Protein AF-A0A1Y1UWL6-F1 (afdb_monomer_lite)

Sequence (267 aa):
MEKEKMKKMKTIEDEEDNEKDKEDEKNDNEEEINNKEINNNKKVNDNSKEKRKRNEEEIIEYRKSLNERCHSIYTLKEKSSNKEEIYKNAIEFHFIEIQKFRQKENIKKLQKKQYRWIKFLISPEAFIDSKKKVFQQAIKILIKLGNDRNFYPYYNQKEKDNRDYISAIDEGFKEGLEKAISKSKRKFDIKITLKMFKGDMKLDKVKEFNFLSENETDILYNFLYDKNTNRSINMLATNLNIDKNELKEILDSFEIHYNDKGKKRKT

Organism: NCBI:txid1754192

Structure (mmCIF, N/CA/C/O backbone):
data_AF-A0A1Y1UWL6-F1
#
_entry.id   AF-A0A1Y1UWL6-F1
#
loop_
_atom_site.group_PDB
_atom_site.id
_atom_site.type_symbol
_atom_site.label_atom_id
_atom_site.label_alt_id
_atom_site.label_comp_id
_atom_site.label_asym_id
_atom_site.label_entity_id
_atom_site.label_seq_id
_atom_site.pdbx_PDB_ins_code
_atom_site.Cartn_x
_atom_site.Cartn_y
_atom_site.Cartn_z
_atom_site.occupancy
_atom_site.B_iso_or_equiv
_atom_site.auth_seq_id
_atom_site.auth_comp_id
_atom_site.auth_asym_id
_atom_site.auth_atom_id
_atom_site.pdbx_PDB_model_num
ATOM 1 N N . MET A 1 1 ? 34.785 119.467 -24.359 1.00 39.53 1 MET A N 1
ATOM 2 C CA . MET A 1 1 ? 36.094 119.254 -23.707 1.00 39.53 1 MET A CA 1
ATOM 3 C C . MET A 1 1 ? 35.885 118.288 -22.545 1.00 39.53 1 MET A C 1
ATOM 5 O O . MET A 1 1 ? 35.406 118.688 -21.500 1.00 39.53 1 MET A O 1
ATOM 9 N N . GLU A 1 2 ? 35.868 116.985 -22.816 1.00 36.06 2 GLU A N 1
ATOM 10 C CA . GLU A 1 2 ? 37.057 116.116 -22.684 1.00 36.06 2 GLU A CA 1
ATOM 11 C C . GLU A 1 2 ? 37.283 115.607 -21.239 1.00 36.06 2 GLU A C 1
ATOM 13 O O . GLU A 1 2 ? 38.347 115.805 -20.666 1.00 36.06 2 GLU A O 1
ATOM 18 N N . LYS A 1 3 ? 36.270 114.959 -20.630 1.00 36.72 3 LYS A N 1
ATOM 19 C CA . LYS A 1 3 ? 36.393 114.285 -19.315 1.00 36.72 3 LYS A CA 1
ATOM 20 C C . LYS A 1 3 ? 35.541 113.011 -19.126 1.00 36.72 3 LYS A C 1
ATOM 22 O O . LYS A 1 3 ? 35.207 112.671 -18.005 1.00 36.72 3 LYS A O 1
ATOM 27 N N . GLU A 1 4 ? 35.240 112.253 -20.182 1.00 36.31 4 GLU A N 1
ATOM 28 C CA . GLU A 1 4 ? 34.636 110.902 -20.036 1.00 36.31 4 GLU A CA 1
ATOM 29 C C . GLU A 1 4 ? 35.344 109.836 -20.886 1.00 36.31 4 GLU A C 1
ATOM 31 O O . GLU A 1 4 ? 34.797 108.809 -21.275 1.00 36.31 4 GLU A O 1
ATOM 36 N N . LYS A 1 5 ? 36.627 110.072 -21.168 1.00 38.75 5 LYS A N 1
ATOM 37 C CA . LYS A 1 5 ? 37.539 109.063 -21.706 1.00 38.75 5 LYS A CA 1
ATOM 38 C C . LYS A 1 5 ? 38.747 108.938 -20.802 1.00 38.75 5 LYS A C 1
ATOM 40 O O . LYS A 1 5 ? 39.833 109.398 -21.125 1.00 38.75 5 LYS A O 1
ATOM 45 N N . MET A 1 6 ? 38.570 108.237 -19.700 1.00 32.69 6 MET A N 1
ATOM 46 C CA . MET A 1 6 ? 39.640 107.394 -19.187 1.00 32.69 6 MET A CA 1
ATOM 47 C C . MET A 1 6 ? 38.955 106.177 -18.584 1.00 32.69 6 MET A C 1
ATOM 49 O O . MET A 1 6 ? 38.351 106.237 -17.528 1.00 32.69 6 MET A O 1
ATOM 53 N N . LYS A 1 7 ? 38.781 105.158 -19.427 1.00 34.62 7 LYS A N 1
ATOM 54 C CA . LYS A 1 7 ? 39.684 103.999 -19.444 1.00 34.62 7 LYS A CA 1
ATOM 55 C C . LYS A 1 7 ? 39.460 103.174 -18.181 1.00 34.62 7 LYS A C 1
ATOM 57 O O . LYS A 1 7 ? 39.836 103.563 -17.090 1.00 34.62 7 LYS A O 1
ATOM 62 N N . LYS A 1 8 ? 38.828 102.017 -18.359 1.00 41.06 8 LYS A N 1
ATOM 63 C CA . LYS A 1 8 ? 39.591 100.781 -18.611 1.00 41.06 8 LYS A CA 1
ATOM 64 C C . LYS A 1 8 ? 40.609 100.551 -17.505 1.00 41.06 8 LYS A C 1
ATOM 66 O O . LYS A 1 8 ? 41.738 101.016 -17.612 1.00 41.06 8 LYS A O 1
ATOM 71 N N . MET A 1 9 ? 40.178 99.776 -16.525 1.00 29.81 9 MET A N 1
ATOM 72 C CA . MET A 1 9 ? 40.932 98.804 -15.732 1.00 29.81 9 MET A CA 1
ATOM 73 C C . MET A 1 9 ? 39.946 98.431 -14.620 1.00 29.81 9 MET A C 1
ATOM 75 O O . MET A 1 9 ? 39.583 99.301 -13.847 1.00 29.81 9 MET A O 1
ATOM 79 N N . LYS A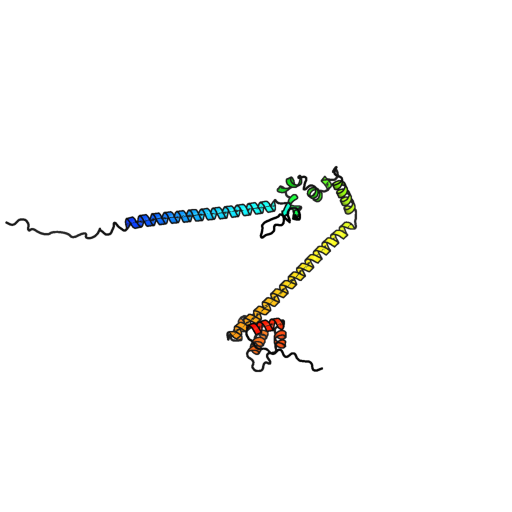 1 10 ? 39.386 9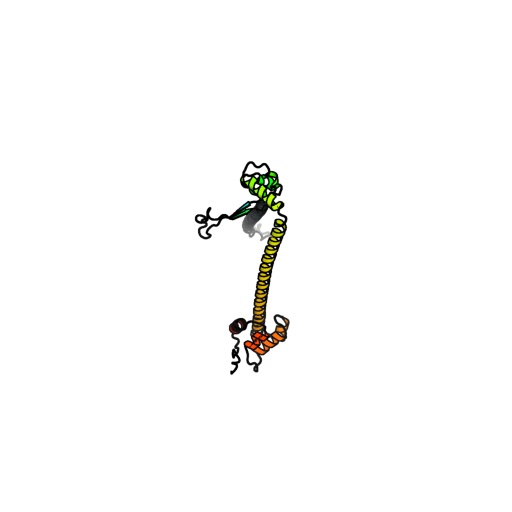7.231 -14.526 1.00 31.48 10 LYS A N 1
ATOM 80 C CA . LYS A 1 10 ? 39.943 95.895 -14.732 1.00 31.48 10 LYS A CA 1
ATOM 81 C C . LYS A 1 10 ? 38.783 94.883 -14.644 1.00 31.48 10 LYS A C 1
ATOM 83 O O . LYS A 1 10 ? 37.794 95.209 -14.000 1.00 31.48 10 LYS A O 1
ATOM 88 N N . THR A 1 11 ? 39.014 93.694 -15.222 1.00 32.94 11 THR A N 1
ATOM 89 C CA . THR A 1 11 ? 38.445 92.366 -14.862 1.00 32.94 11 THR A CA 1
ATOM 90 C C . THR A 1 11 ? 36.927 92.196 -15.057 1.00 32.94 11 THR A C 1
ATOM 92 O O . THR A 1 11 ? 36.154 92.902 -14.428 1.00 32.94 11 THR A O 1
ATOM 95 N N . ILE A 1 12 ? 36.422 91.421 -16.036 1.00 38.00 12 ILE A N 1
ATOM 96 C CA . ILE A 1 12 ? 36.598 89.962 -16.292 1.00 38.00 12 ILE A CA 1
ATOM 97 C C . ILE A 1 12 ? 36.275 89.158 -15.029 1.00 38.00 12 ILE A C 1
ATOM 99 O O . ILE A 1 12 ? 36.852 89.493 -14.002 1.00 38.00 12 ILE A O 1
ATOM 103 N N . GLU A 1 13 ? 35.437 88.122 -15.188 1.00 30.69 13 GLU A N 1
ATOM 104 C CA . GLU A 1 13 ? 34.845 87.202 -14.184 1.00 30.69 13 GLU A CA 1
ATOM 105 C C . GLU A 1 13 ? 33.417 87.661 -13.789 1.00 30.69 13 GLU A C 1
ATOM 107 O O . GLU A 1 13 ? 33.257 88.723 -13.198 1.00 30.69 13 GLU A O 1
ATOM 112 N N . ASP A 1 14 ? 32.297 87.031 -14.174 1.00 34.31 14 ASP A N 1
ATOM 113 C CA . ASP A 1 14 ? 32.065 85.658 -14.637 1.00 34.31 14 ASP A CA 1
ATOM 114 C C . ASP A 1 14 ? 30.838 85.561 -15.571 1.00 34.31 14 ASP A C 1
ATOM 116 O O . ASP A 1 14 ? 29.727 85.982 -15.240 1.00 34.31 14 ASP A O 1
ATOM 120 N N . GLU A 1 15 ? 31.058 84.992 -16.759 1.00 43.66 15 GLU A N 1
ATOM 121 C CA . GLU A 1 15 ? 30.045 84.276 -17.536 1.00 43.66 15 GLU A CA 1
ATOM 122 C C . GLU A 1 15 ? 29.908 82.878 -16.918 1.00 43.66 15 GLU A C 1
ATOM 124 O O . GLU A 1 15 ? 30.598 81.969 -17.349 1.00 43.66 15 GLU A O 1
ATOM 129 N N . GLU A 1 16 ? 29.070 82.695 -15.903 1.00 44.00 16 GLU A N 1
ATOM 130 C CA . GLU A 1 16 ? 28.649 81.373 -15.411 1.00 44.00 16 GLU A CA 1
ATOM 131 C C . GLU A 1 16 ? 27.520 81.608 -14.400 1.00 44.00 16 GLU A C 1
ATOM 133 O O . GLU A 1 16 ? 27.787 82.163 -13.346 1.00 44.00 16 GLU A O 1
ATOM 138 N N . ASP A 1 17 ? 26.267 81.290 -14.752 1.00 41.03 17 ASP A N 1
ATOM 139 C CA . ASP A 1 17 ? 25.130 81.010 -13.835 1.00 41.03 17 ASP A CA 1
ATOM 140 C C . ASP A 1 17 ? 23.775 81.379 -14.472 1.00 41.03 17 ASP A C 1
ATOM 142 O O . ASP A 1 17 ? 23.034 82.229 -13.990 1.00 41.03 17 ASP A O 1
ATOM 146 N N . ASN A 1 18 ? 23.409 80.719 -15.575 1.00 42.97 18 ASN A N 1
ATOM 147 C CA . ASN A 1 18 ? 22.002 80.652 -16.008 1.00 42.97 18 ASN A CA 1
ATOM 148 C C . ASN A 1 18 ? 21.593 79.242 -16.477 1.00 42.97 18 ASN A C 1
ATOM 150 O O . ASN A 1 18 ? 20.643 79.078 -17.240 1.00 42.97 18 ASN A O 1
ATOM 154 N N . GLU A 1 19 ? 22.292 78.212 -15.987 1.00 46.41 19 GLU A N 1
ATOM 155 C CA . GLU A 1 19 ? 21.979 76.797 -16.242 1.00 46.41 19 GLU A CA 1
ATOM 156 C C . GLU A 1 19 ? 21.677 76.005 -14.951 1.00 46.41 19 GLU A C 1
ATOM 158 O O . GLU A 1 19 ? 21.695 74.783 -14.970 1.00 46.41 19 GLU A O 1
ATOM 163 N N . LYS A 1 20 ? 21.365 76.677 -13.827 1.00 45.25 20 LYS A N 1
ATOM 164 C CA . LYS A 1 20 ? 21.048 76.010 -12.542 1.00 45.25 20 LYS A CA 1
ATOM 165 C C . LYS A 1 20 ? 19.556 75.863 -12.218 1.00 45.25 20 LYS A C 1
ATOM 167 O O . LYS A 1 20 ? 19.190 74.957 -11.483 1.00 45.25 20 LYS A O 1
ATOM 172 N N . ASP A 1 21 ? 18.660 76.614 -12.854 1.00 47.75 21 ASP A N 1
ATOM 173 C CA . ASP A 1 21 ? 17.245 76.634 -12.430 1.00 47.75 21 ASP A CA 1
ATOM 174 C C . ASP A 1 21 ? 16.337 75.588 -13.122 1.00 47.75 21 ASP A C 1
ATOM 176 O O . ASP A 1 21 ? 15.113 75.713 -13.116 1.00 47.75 21 ASP A O 1
ATOM 180 N N . LYS A 1 22 ? 16.897 74.544 -13.752 1.00 44.31 22 LYS A N 1
ATOM 181 C CA . LYS A 1 22 ? 16.116 73.418 -14.326 1.00 44.31 22 LYS A CA 1
ATOM 182 C C . LYS A 1 22 ? 16.574 72.023 -13.894 1.00 44.31 22 LYS A C 1
ATOM 184 O O . LYS A 1 22 ? 15.926 71.044 -14.278 1.00 44.31 22 LYS A O 1
ATOM 189 N N . GLU A 1 23 ? 17.653 71.917 -13.122 1.00 43.47 23 GLU A N 1
ATOM 190 C CA . GLU A 1 23 ? 18.113 70.638 -12.562 1.00 43.47 23 GLU A CA 1
ATOM 191 C C . GLU A 1 23 ? 17.536 70.382 -11.162 1.00 43.47 23 GLU A C 1
ATOM 193 O O . GLU A 1 23 ? 17.187 69.242 -10.855 1.00 43.47 23 GLU A O 1
ATOM 198 N N . ASP A 1 24 ? 17.280 71.429 -10.372 1.00 45.12 24 ASP A N 1
ATOM 199 C CA . ASP A 1 24 ? 16.798 71.271 -8.993 1.00 45.12 24 ASP A CA 1
ATOM 200 C C . ASP A 1 24 ? 15.311 70.846 -8.903 1.00 45.12 24 ASP A C 1
ATOM 202 O O . ASP A 1 24 ? 14.972 69.957 -8.125 1.00 45.12 24 ASP A O 1
ATOM 206 N N . GLU A 1 25 ? 14.416 71.331 -9.781 1.00 43.69 25 GLU A N 1
ATOM 207 C CA . GLU A 1 25 ? 13.004 70.874 -9.810 1.00 43.69 25 GLU A CA 1
ATOM 208 C C . GLU A 1 25 ? 12.815 69.447 -10.375 1.00 43.69 25 GLU A C 1
ATOM 210 O O . GLU A 1 25 ? 11.770 68.815 -10.166 1.00 43.69 25 GLU A O 1
ATOM 215 N N . LYS A 1 26 ? 13.806 68.916 -11.106 1.00 42.97 26 LYS A N 1
ATOM 216 C CA . LYS A 1 26 ? 13.796 67.518 -11.570 1.00 42.97 26 LYS A CA 1
ATOM 217 C C . LYS A 1 26 ? 14.307 66.564 -10.493 1.00 42.97 26 LYS A C 1
ATOM 219 O O . LYS A 1 26 ? 13.716 65.498 -10.328 1.00 42.97 26 LYS A O 1
ATOM 224 N N . ASN A 1 27 ? 15.329 66.966 -9.739 1.00 47.38 27 ASN A N 1
ATOM 225 C CA . ASN A 1 27 ? 15.911 66.149 -8.674 1.00 47.38 27 ASN A CA 1
ATOM 226 C C . ASN A 1 27 ? 14.955 65.962 -7.483 1.00 47.38 27 ASN A C 1
ATOM 228 O O . ASN A 1 27 ? 14.811 64.838 -7.002 1.00 47.38 27 ASN A O 1
ATOM 232 N N . ASP A 1 28 ? 14.213 66.999 -7.083 1.00 47.34 28 ASP A N 1
ATOM 233 C CA . ASP A 1 28 ? 13.251 66.895 -5.973 1.00 47.34 28 ASP A CA 1
ATOM 234 C C . ASP A 1 28 ? 12.058 65.976 -6.305 1.00 47.34 28 ASP A C 1
ATOM 236 O O . ASP A 1 28 ? 11.568 65.224 -5.456 1.00 47.34 28 ASP A O 1
ATOM 240 N N . ASN A 1 29 ? 11.611 65.974 -7.566 1.00 50.84 29 ASN A N 1
ATOM 241 C CA . ASN A 1 29 ? 10.548 65.080 -8.030 1.00 50.84 29 ASN A CA 1
ATOM 242 C C . ASN A 1 29 ? 11.031 63.628 -8.185 1.00 50.84 29 ASN A C 1
ATOM 244 O O . ASN A 1 29 ? 10.284 62.702 -7.863 1.00 50.84 29 ASN A O 1
ATOM 248 N N . GLU A 1 30 ? 12.266 63.402 -8.643 1.00 50.06 30 GLU A N 1
ATOM 249 C CA . GLU A 1 30 ? 12.849 62.056 -8.737 1.00 50.06 30 GLU A CA 1
ATOM 250 C C . GLU A 1 30 ? 13.145 61.449 -7.354 1.00 50.06 30 GLU A C 1
ATOM 252 O O . GLU A 1 30 ? 12.876 60.262 -7.146 1.00 50.06 30 GLU A O 1
ATOM 257 N N . GLU A 1 31 ? 13.599 62.240 -6.373 1.00 51.44 31 GLU A N 1
ATOM 258 C CA . GLU A 1 31 ? 13.768 61.778 -4.988 1.00 51.44 31 GLU A CA 1
ATOM 259 C C . GLU A 1 31 ? 12.430 61.475 -4.299 1.00 51.44 31 GLU A C 1
ATOM 261 O O . GLU A 1 31 ? 12.310 60.457 -3.609 1.00 51.44 31 GLU A O 1
ATOM 266 N N . GLU A 1 32 ? 11.386 62.289 -4.498 1.00 50.91 32 GLU A N 1
ATOM 267 C CA . GLU A 1 32 ? 10.056 62.001 -3.947 1.00 50.91 32 GLU A CA 1
ATOM 268 C C . GLU A 1 32 ? 9.423 60.739 -4.553 1.00 50.91 32 GLU A C 1
ATOM 270 O O . GLU A 1 32 ? 8.792 59.952 -3.833 1.00 50.91 32 GLU A O 1
ATOM 275 N N . ILE A 1 33 ? 9.582 60.529 -5.865 1.00 51.56 33 ILE A N 1
ATOM 276 C CA . ILE A 1 33 ? 9.087 59.337 -6.567 1.00 51.56 33 ILE A CA 1
ATOM 277 C C . ILE A 1 33 ? 9.863 58.097 -6.108 1.00 51.56 33 ILE A C 1
ATOM 279 O O . ILE A 1 33 ? 9.233 57.106 -5.725 1.00 51.56 33 ILE A O 1
ATOM 283 N N . ASN A 1 34 ? 11.196 58.168 -6.019 1.00 51.19 34 ASN A N 1
ATOM 284 C CA . ASN A 1 34 ? 12.023 57.075 -5.499 1.00 51.19 34 ASN A CA 1
ATOM 285 C C . ASN A 1 34 ? 11.684 56.743 -4.041 1.00 51.19 34 ASN A C 1
ATOM 287 O O . ASN A 1 34 ? 11.542 55.572 -3.686 1.00 51.19 34 ASN A O 1
ATOM 291 N N . ASN A 1 35 ? 11.469 57.744 -3.186 1.00 53.12 35 ASN A N 1
ATOM 292 C CA . ASN A 1 35 ? 11.094 57.523 -1.790 1.00 53.12 35 ASN A CA 1
ATOM 293 C C . ASN A 1 35 ? 9.681 56.927 -1.649 1.00 53.12 35 ASN A C 1
ATOM 295 O O . ASN A 1 35 ? 9.454 56.074 -0.781 1.00 53.12 35 ASN A O 1
ATOM 299 N N . LYS A 1 36 ? 8.725 57.305 -2.509 1.00 53.09 36 LYS A N 1
ATOM 300 C CA . LYS A 1 36 ? 7.389 56.680 -2.572 1.00 53.09 36 LYS A CA 1
ATOM 301 C C . LYS A 1 36 ? 7.463 55.232 -3.067 1.00 53.09 36 LYS A C 1
ATOM 303 O O . LYS A 1 36 ? 6.823 54.365 -2.467 1.00 53.09 36 LYS A O 1
ATOM 308 N N . GLU A 1 37 ? 8.267 54.933 -4.086 1.00 52.19 37 GLU A N 1
ATOM 309 C CA . GLU A 1 37 ? 8.464 53.566 -4.586 1.00 52.19 37 GLU A CA 1
ATOM 310 C C . GLU A 1 37 ? 9.192 52.665 -3.582 1.00 52.19 37 GLU A C 1
ATOM 312 O O . GLU A 1 37 ? 8.749 51.541 -3.336 1.00 52.19 37 GLU A O 1
ATOM 317 N N . ILE A 1 38 ? 10.248 53.152 -2.924 1.00 55.34 38 ILE A N 1
ATOM 318 C CA . ILE A 1 38 ? 10.971 52.413 -1.877 1.00 55.34 38 ILE A CA 1
ATOM 319 C C . ILE A 1 38 ? 10.042 52.110 -0.696 1.00 55.34 38 ILE A C 1
ATOM 321 O O . ILE A 1 38 ? 10.015 50.978 -0.206 1.00 55.34 38 ILE A O 1
ATOM 325 N N . ASN A 1 39 ? 9.229 53.078 -0.261 1.00 52.97 39 ASN A N 1
ATOM 326 C CA . ASN A 1 39 ? 8.269 52.875 0.826 1.00 52.97 39 ASN A CA 1
ATOM 327 C C . ASN A 1 39 ? 7.136 51.914 0.442 1.00 52.97 39 ASN A C 1
ATOM 329 O O . ASN A 1 39 ? 6.730 51.088 1.267 1.00 52.97 39 ASN A O 1
ATOM 333 N N . ASN A 1 40 ? 6.661 51.961 -0.804 1.00 50.66 40 ASN A N 1
ATOM 334 C CA . ASN A 1 40 ? 5.681 51.008 -1.322 1.00 50.66 40 ASN A CA 1
ATOM 335 C C . ASN A 1 40 ? 6.271 49.597 -1.416 1.00 50.66 40 ASN A C 1
ATOM 337 O O . ASN A 1 40 ? 5.649 48.648 -0.941 1.00 50.66 40 ASN A O 1
ATOM 341 N N . ASN A 1 41 ? 7.498 49.451 -1.914 1.00 48.22 41 ASN A N 1
ATOM 342 C CA . ASN A 1 41 ? 8.199 48.170 -1.978 1.00 48.22 41 ASN A CA 1
ATOM 343 C C . ASN A 1 41 ? 8.478 47.599 -0.583 1.00 48.22 41 ASN A C 1
ATOM 345 O O . ASN A 1 41 ? 8.309 46.398 -0.367 1.00 48.22 41 ASN A O 1
ATOM 349 N N . LYS A 1 42 ? 8.819 48.444 0.397 1.00 51.75 42 LYS A N 1
ATOM 350 C CA . LYS A 1 42 ? 9.003 48.039 1.798 1.00 51.75 42 LYS A CA 1
ATOM 351 C C . LYS A 1 42 ? 7.685 47.573 2.428 1.00 51.75 42 LYS A C 1
ATOM 353 O O . LYS A 1 42 ? 7.639 46.463 2.948 1.00 51.75 42 LYS A O 1
ATOM 358 N N . LYS A 1 43 ? 6.585 48.323 2.257 1.00 46.69 43 LYS A N 1
ATOM 359 C CA . LYS A 1 43 ? 5.229 47.916 2.686 1.00 46.69 43 LYS A CA 1
ATOM 360 C C . LYS A 1 43 ? 4.756 46.620 2.026 1.00 46.69 43 LYS A C 1
ATOM 362 O O . LYS A 1 43 ? 4.173 45.774 2.696 1.00 46.69 43 LYS A O 1
ATOM 367 N N . VAL A 1 44 ? 4.993 46.442 0.726 1.00 50.88 44 VAL A N 1
ATOM 368 C CA . VAL A 1 44 ? 4.625 45.217 -0.004 1.00 50.88 44 VAL A CA 1
ATOM 369 C C . VAL A 1 44 ? 5.449 44.028 0.491 1.00 50.88 44 VAL A C 1
ATOM 371 O O . VAL A 1 44 ? 4.899 42.945 0.701 1.00 50.88 44 VAL A O 1
ATOM 374 N N . ASN A 1 45 ? 6.744 44.221 0.744 1.00 53.94 45 ASN A N 1
ATOM 375 C CA . ASN A 1 45 ? 7.621 43.170 1.248 1.00 53.94 45 ASN A CA 1
ATOM 376 C C . ASN A 1 45 ? 7.270 42.790 2.698 1.00 53.94 45 ASN A C 1
ATOM 378 O O . ASN A 1 45 ? 7.196 41.602 3.010 1.00 53.94 45 ASN A O 1
ATOM 382 N N . ASP A 1 46 ? 6.949 43.763 3.551 1.00 53.69 46 ASP A N 1
ATOM 383 C CA . ASP A 1 46 ? 6.507 43.531 4.930 1.00 53.69 46 ASP A CA 1
ATOM 384 C C . ASP A 1 46 ? 5.128 42.853 4.979 1.00 53.69 46 ASP A C 1
ATOM 386 O O . ASP A 1 46 ? 4.977 41.834 5.654 1.00 53.69 46 ASP A O 1
ATOM 390 N N . ASN A 1 47 ? 4.173 43.278 4.142 1.00 55.50 47 ASN A N 1
ATOM 391 C CA . ASN A 1 47 ? 2.891 42.585 3.965 1.00 55.50 47 ASN A CA 1
ATOM 392 C C . ASN A 1 47 ? 3.078 41.145 3.460 1.00 55.50 47 ASN A C 1
ATOM 394 O O . ASN A 1 47 ? 2.368 40.233 3.889 1.00 55.50 47 ASN A O 1
ATOM 398 N N . SER A 1 48 ? 4.039 40.908 2.560 1.00 57.81 48 SER A N 1
ATOM 399 C CA . SER A 1 48 ? 4.340 39.566 2.050 1.00 57.81 48 SER A CA 1
ATOM 400 C C . SER A 1 48 ? 4.968 38.668 3.120 1.00 57.81 48 SER A C 1
ATOM 402 O O . SER A 1 48 ? 4.614 37.491 3.216 1.00 57.81 48 SER A O 1
ATOM 404 N N . LYS A 1 49 ? 5.842 39.220 3.972 1.00 57.66 49 LYS A N 1
ATOM 405 C CA . LYS A 1 49 ? 6.456 38.519 5.106 1.00 57.66 49 LYS A CA 1
ATOM 406 C C . LYS A 1 49 ? 5.429 38.211 6.187 1.00 57.66 49 LYS A C 1
ATOM 408 O O . LYS A 1 49 ? 5.407 37.089 6.675 1.00 57.66 49 LYS A O 1
ATOM 413 N N . GLU A 1 50 ? 4.544 39.147 6.519 1.00 57.16 50 GLU A N 1
ATOM 414 C CA . GLU A 1 50 ? 3.434 38.896 7.443 1.00 57.16 50 GLU A CA 1
ATOM 415 C C . GLU A 1 50 ? 2.441 37.869 6.898 1.00 57.16 50 GLU A C 1
ATOM 417 O O . GLU A 1 50 ? 1.915 37.058 7.652 1.00 57.16 50 GLU A O 1
ATOM 422 N N . LYS A 1 51 ? 2.165 37.876 5.588 1.00 50.78 51 LYS A N 1
ATOM 423 C CA . LYS A 1 51 ? 1.300 36.870 4.956 1.00 50.78 51 LYS A CA 1
ATOM 424 C C . LYS A 1 51 ? 1.949 35.482 4.970 1.00 50.78 51 LYS A C 1
ATOM 426 O O . LYS A 1 51 ? 1.268 34.502 5.240 1.00 50.78 51 LYS A O 1
ATOM 431 N N . ARG A 1 52 ? 3.266 35.392 4.745 1.00 56.78 52 ARG A N 1
ATOM 432 C CA . ARG A 1 52 ? 4.032 34.138 4.884 1.00 56.78 52 ARG A CA 1
ATOM 433 C C . ARG A 1 52 ? 4.078 33.647 6.332 1.00 56.78 52 ARG A C 1
ATOM 435 O O . ARG A 1 52 ? 3.816 32.474 6.553 1.00 56.78 52 ARG A O 1
ATOM 442 N N . LYS A 1 53 ? 4.320 34.535 7.302 1.00 60.09 53 LYS A N 1
ATOM 443 C CA . LYS A 1 53 ? 4.285 34.205 8.737 1.00 60.09 53 LYS A CA 1
ATOM 444 C C . LYS A 1 53 ? 2.905 33.730 9.189 1.00 60.09 53 LYS A C 1
ATOM 446 O O . LYS A 1 53 ? 2.827 32.689 9.821 1.00 60.09 53 LYS A O 1
ATOM 451 N N . ARG A 1 54 ? 1.824 34.415 8.789 1.00 59.59 54 ARG A N 1
ATOM 452 C CA . ARG A 1 54 ? 0.443 33.962 9.042 1.00 59.59 54 ARG A CA 1
ATOM 453 C C . ARG A 1 54 ? 0.181 32.580 8.444 1.00 59.59 54 ARG A C 1
ATOM 455 O O . ARG A 1 54 ? -0.326 31.714 9.141 1.00 59.59 54 ARG A O 1
ATOM 462 N N . ASN A 1 55 ? 0.616 32.332 7.207 1.00 72.94 55 ASN A N 1
ATOM 463 C CA . ASN A 1 55 ? 0.505 31.004 6.597 1.00 72.94 55 ASN A CA 1
ATOM 464 C C . ASN A 1 55 ? 1.319 29.937 7.358 1.00 72.94 55 ASN A C 1
ATOM 466 O O . ASN A 1 55 ? 0.873 28.801 7.479 1.00 72.94 55 ASN A O 1
ATOM 470 N N . GLU A 1 56 ? 2.509 30.264 7.865 1.00 76.81 56 GLU A N 1
ATOM 471 C CA . GLU A 1 56 ? 3.333 29.340 8.657 1.00 76.81 56 GLU A CA 1
ATOM 472 C C . GLU A 1 56 ? 2.727 29.057 10.037 1.00 76.81 56 GLU A C 1
ATOM 474 O O . GLU A 1 56 ? 2.679 27.898 10.449 1.00 76.81 56 GLU A O 1
ATOM 479 N N . GLU A 1 57 ? 2.216 30.079 10.723 1.00 79.38 57 GLU A N 1
ATOM 480 C CA . GLU A 1 57 ? 1.500 29.956 11.996 1.00 79.38 57 GLU A CA 1
ATOM 481 C C . GLU A 1 57 ? 0.234 29.106 11.834 1.00 79.38 57 GLU A C 1
ATOM 483 O O . GLU A 1 57 ? 0.042 28.158 12.595 1.00 79.38 57 GLU A O 1
ATOM 488 N N . GLU A 1 58 ? -0.557 29.345 10.784 1.00 80.25 58 GLU A N 1
ATOM 489 C CA . GLU A 1 58 ? -1.729 28.534 10.435 1.00 80.25 58 GLU A CA 1
ATOM 490 C C . GLU A 1 58 ? -1.352 27.076 10.132 1.00 80.25 58 GLU A C 1
ATOM 492 O O . GLU A 1 58 ? -2.036 26.149 10.566 1.00 80.25 58 GLU A O 1
ATOM 497 N N . ILE A 1 59 ? -0.239 26.831 9.429 1.00 81.50 59 ILE A N 1
ATOM 498 C CA . ILE A 1 59 ? 0.255 25.471 9.161 1.00 81.50 59 ILE A CA 1
ATOM 499 C C . ILE A 1 59 ? 0.708 24.787 10.455 1.00 81.50 59 ILE A C 1
ATOM 501 O O . ILE A 1 59 ? 0.434 23.598 10.650 1.00 81.50 59 ILE A O 1
ATOM 505 N N . ILE A 1 60 ? 1.412 25.498 11.337 1.00 84.06 60 ILE A N 1
ATOM 506 C CA . ILE A 1 60 ? 1.868 24.975 12.630 1.00 84.06 60 ILE A CA 1
ATOM 507 C C . ILE A 1 60 ? 0.664 24.655 13.517 1.00 84.06 60 ILE A C 1
ATOM 509 O O . ILE A 1 60 ? 0.593 23.560 14.083 1.00 84.06 60 ILE A O 1
ATOM 513 N N . GLU A 1 61 ? -0.307 25.561 13.596 1.00 84.56 61 GLU A N 1
ATOM 514 C CA . GLU A 1 61 ? -1.545 25.367 14.343 1.00 84.56 61 GLU A CA 1
ATOM 515 C C . GLU A 1 61 ? -2.361 24.206 13.766 1.00 84.56 61 GLU A C 1
ATOM 517 O O . GLU A 1 61 ? -2.806 23.330 14.510 1.00 84.56 61 GLU A O 1
ATOM 522 N N . TYR A 1 62 ? -2.464 24.102 12.440 1.00 80.88 62 TYR A N 1
ATOM 523 C CA . TYR A 1 62 ? -3.121 22.980 11.779 1.00 80.88 62 TYR A CA 1
ATOM 524 C C . TYR A 1 62 ? -2.429 21.649 12.093 1.00 80.88 62 TYR A C 1
ATOM 526 O O . TYR A 1 62 ? -3.101 20.689 12.478 1.00 80.88 62 TYR A O 1
ATOM 534 N N . ARG A 1 63 ? -1.094 21.582 12.013 1.00 79.81 63 ARG A N 1
ATOM 535 C CA . ARG A 1 63 ? -0.309 20.389 12.385 1.00 79.81 63 ARG A CA 1
ATOM 536 C C . ARG A 1 63 ? -0.500 20.016 13.852 1.00 79.81 63 ARG A C 1
ATOM 538 O O . ARG A 1 63 ? -0.691 18.841 14.164 1.00 79.81 63 ARG A O 1
ATOM 545 N N . LYS A 1 64 ? -0.509 21.001 14.751 1.00 80.88 64 LYS A N 1
ATOM 546 C CA . LYS A 1 64 ? -0.808 20.784 16.169 1.00 80.88 64 LYS A CA 1
ATOM 547 C C . LYS A 1 64 ? -2.224 20.232 16.348 1.00 80.88 64 LYS A C 1
ATOM 549 O O . LYS A 1 64 ? -2.406 19.230 17.036 1.00 80.88 64 LYS A O 1
ATOM 554 N N . SER A 1 65 ? -3.201 20.793 15.634 1.00 82.38 65 SER A N 1
ATOM 555 C CA . SER A 1 65 ? -4.581 20.305 15.639 1.00 82.38 65 SER A CA 1
ATOM 556 C C . SER A 1 65 ? -4.685 18.856 15.153 1.00 82.38 65 SER A C 1
ATOM 558 O O . SER A 1 65 ? -5.461 18.089 15.716 1.00 82.38 65 SER A O 1
ATOM 560 N N . LEU A 1 66 ? -3.893 18.449 14.150 1.00 80.19 66 LEU A N 1
ATOM 561 C CA . LEU A 1 66 ? -3.842 17.070 13.652 1.00 80.19 66 LEU A CA 1
ATOM 562 C C . LEU A 1 66 ? -3.259 16.111 14.695 1.00 80.19 66 LEU A C 1
ATOM 564 O O . LEU A 1 66 ? -3.771 15.003 14.874 1.00 80.19 66 LEU A O 1
ATOM 568 N N . ASN A 1 67 ? -2.226 16.543 15.416 1.00 74.38 67 ASN A N 1
ATOM 569 C CA . ASN A 1 67 ? -1.633 15.756 16.494 1.00 74.38 67 ASN A CA 1
ATOM 570 C C . ASN A 1 67 ? -2.601 15.574 17.670 1.00 74.38 67 ASN A C 1
ATOM 572 O O . ASN A 1 67 ? -2.696 14.481 18.223 1.00 74.38 67 ASN A O 1
ATOM 576 N N . GLU A 1 68 ? -3.385 16.598 18.003 1.00 80.62 68 GLU A N 1
ATOM 577 C CA . GLU A 1 68 ? -4.396 16.531 19.064 1.00 80.62 68 GLU A CA 1
ATOM 578 C C . GLU A 1 68 ? -5.709 15.856 18.617 1.00 80.62 68 GLU A C 1
ATOM 580 O O . GLU A 1 68 ? -6.562 15.504 19.441 1.00 80.62 68 GLU A O 1
ATOM 585 N N . ARG A 1 69 ? -5.927 15.665 17.314 1.00 86.12 69 ARG A N 1
ATOM 586 C CA . ARG A 1 69 ? -7.137 15.038 16.769 1.00 86.12 69 ARG A CA 1
ATOM 587 C C . ARG A 1 69 ? -7.065 13.522 16.934 1.00 86.12 69 ARG A C 1
ATOM 589 O O . ARG A 1 69 ? -6.267 12.855 16.292 1.00 86.12 69 ARG A O 1
ATOM 596 N N . CYS A 1 70 ? -7.927 12.972 17.790 1.00 88.75 70 CYS A N 1
ATOM 597 C CA . CYS A 1 70 ? -8.021 11.522 18.016 1.00 88.75 70 CYS A CA 1
ATOM 598 C C . CYS A 1 70 ? -9.126 10.847 17.190 1.00 88.75 70 CYS A C 1
ATOM 600 O O . CYS A 1 70 ? -9.230 9.623 17.177 1.00 88.75 70 CYS A O 1
ATOM 602 N N . HIS A 1 71 ? -10.004 11.643 16.582 1.00 91.38 71 HIS A N 1
ATOM 603 C CA . HIS A 1 71 ? -11.132 11.178 15.790 1.00 91.38 71 HIS A CA 1
ATOM 604 C C . HIS A 1 71 ? -11.335 12.140 14.624 1.00 91.38 71 HIS A C 1
ATOM 606 O O . HIS A 1 71 ? -11.639 13.316 14.840 1.00 91.38 71 HIS A O 1
ATOM 612 N N . SER A 1 72 ? -11.143 11.632 13.414 1.00 89.88 72 SER A N 1
ATOM 613 C CA . SER A 1 72 ? -11.392 12.347 12.167 1.00 89.88 72 SER A CA 1
ATOM 614 C C . SER A 1 72 ? -12.573 11.703 11.459 1.00 89.88 72 SER A C 1
ATOM 616 O O . SER A 1 72 ? -12.649 10.477 11.383 1.00 89.88 72 SER A O 1
ATOM 618 N N . ILE A 1 73 ? -13.478 12.534 10.954 1.00 88.75 73 ILE A N 1
ATOM 619 C CA . ILE A 1 73 ? -14.640 12.103 10.180 1.00 88.75 73 ILE A CA 1
ATOM 620 C C . ILE A 1 73 ? -14.476 12.703 8.792 1.00 88.75 73 ILE A C 1
ATOM 622 O O . ILE A 1 73 ? -14.322 13.920 8.668 1.00 88.75 73 ILE A O 1
ATOM 626 N N . TYR A 1 74 ? -14.470 11.854 7.772 1.00 88.00 74 TYR A N 1
ATOM 627 C CA . TYR A 1 74 ? -14.411 12.274 6.377 1.00 88.00 74 TYR A CA 1
ATOM 628 C C . TYR A 1 74 ? -15.692 11.870 5.664 1.00 88.00 74 TYR A C 1
ATOM 630 O O . TYR A 1 74 ? -16.213 10.774 5.867 1.00 88.00 74 TYR A O 1
ATOM 638 N N . THR A 1 75 ? -16.165 12.759 4.804 1.00 87.62 75 THR A N 1
ATOM 639 C CA . THR A 1 75 ? -17.331 12.560 3.945 1.00 87.62 75 THR A CA 1
ATOM 640 C C . THR A 1 75 ? -16.913 12.720 2.487 1.00 87.62 75 THR A C 1
ATOM 642 O O . THR A 1 75 ? -15.825 13.222 2.188 1.00 87.62 75 THR A O 1
ATOM 645 N N . LEU A 1 76 ? -17.763 12.270 1.565 1.00 86.69 76 LEU A N 1
ATOM 646 C CA . LEU A 1 76 ? -17.530 12.417 0.130 1.00 86.69 76 LEU A CA 1
ATOM 647 C C . LEU A 1 76 ? -18.302 13.618 -0.416 1.00 86.69 76 LEU A C 1
ATOM 649 O O . LEU A 1 76 ? -19.460 13.841 -0.063 1.00 86.69 76 LEU A O 1
ATOM 653 N N . LYS A 1 77 ? -17.665 14.368 -1.319 1.00 86.19 77 LYS A N 1
ATOM 654 C CA . LYS A 1 77 ? -18.314 15.409 -2.124 1.00 86.19 77 LYS A CA 1
ATOM 655 C C . LYS A 1 77 ? -18.032 15.153 -3.594 1.00 86.19 77 LYS A C 1
ATOM 657 O O . LYS A 1 77 ? -16.923 14.747 -3.946 1.00 86.19 77 LYS A O 1
ATOM 662 N N . GLU A 1 78 ? -19.011 15.411 -4.450 1.00 83.19 78 GLU A N 1
ATOM 663 C CA . GLU A 1 78 ? -18.789 15.376 -5.893 1.00 83.19 78 GLU A CA 1
ATOM 664 C C . GLU A 1 78 ? -17.983 16.617 -6.296 1.00 83.19 78 GLU A C 1
ATOM 666 O O . GLU A 1 78 ? -18.338 17.745 -5.958 1.00 83.19 78 GLU A O 1
ATOM 671 N N . LYS A 1 79 ? -16.840 16.404 -6.953 1.00 85.25 79 LYS A N 1
ATOM 672 C CA . LYS A 1 79 ? -15.822 17.443 -7.156 1.00 85.25 79 LYS A CA 1
ATOM 673 C C . LYS A 1 79 ? -16.319 18.608 -8.016 1.00 85.25 79 LYS A C 1
ATOM 675 O O . LYS A 1 79 ? -15.916 19.739 -7.765 1.00 85.25 79 LYS A O 1
ATOM 680 N N . SER A 1 80 ? -17.157 18.341 -9.016 1.00 84.62 80 SER A N 1
ATOM 681 C CA . SER A 1 80 ? -17.566 19.346 -10.006 1.00 84.62 80 SER A CA 1
ATOM 682 C C . SER A 1 80 ? -18.621 20.294 -9.448 1.00 84.62 80 SER A C 1
ATOM 684 O O . SER A 1 80 ? -18.543 21.500 -9.652 1.00 84.62 80 SER A O 1
ATOM 686 N N . SER A 1 81 ? -19.597 19.757 -8.718 1.00 82.62 81 SER A N 1
ATOM 687 C CA . SER A 1 81 ? -20.678 20.533 -8.109 1.00 82.62 81 SER A CA 1
ATOM 688 C C . SER A 1 81 ? -20.375 20.975 -6.678 1.00 82.62 81 SER A C 1
ATOM 690 O O . SER A 1 81 ? -21.105 21.800 -6.131 1.00 82.62 81 SER A O 1
ATOM 692 N N . ASN A 1 82 ? -19.331 20.417 -6.052 1.00 81.31 82 ASN A N 1
ATOM 693 C CA . ASN A 1 82 ? -19.025 20.557 -4.626 1.00 81.31 82 ASN A CA 1
ATOM 694 C C . ASN A 1 82 ? -20.213 20.177 -3.715 1.00 81.31 82 ASN A C 1
ATOM 696 O O . ASN A 1 82 ? -20.295 20.607 -2.561 1.00 81.31 82 ASN A O 1
ATOM 700 N N . LYS A 1 83 ? -21.157 19.379 -4.231 1.00 80.50 83 LYS A N 1
ATOM 701 C CA . LYS A 1 83 ? -22.337 18.942 -3.490 1.00 80.50 83 LYS A CA 1
ATOM 702 C C . LYS A 1 83 ? -22.059 17.645 -2.748 1.00 80.50 83 LYS A C 1
ATOM 704 O O . LYS A 1 83 ? -21.454 16.707 -3.266 1.00 80.50 83 LYS A O 1
ATOM 709 N N . GLU A 1 84 ? -22.569 17.594 -1.526 1.00 77.50 84 GLU A N 1
ATOM 710 C CA . GLU A 1 84 ? -22.563 16.403 -0.674 1.00 77.50 84 GLU A CA 1
ATOM 711 C C . GLU A 1 84 ? -23.849 15.583 -0.809 1.00 77.50 84 GLU A C 1
ATOM 713 O O . GLU A 1 84 ? -23.890 14.471 -0.308 1.00 77.50 84 GLU A O 1
ATOM 718 N N . GLU A 1 85 ? -24.902 16.118 -1.441 1.00 68.50 85 GLU A N 1
ATOM 719 C CA . GLU A 1 85 ? -26.305 15.684 -1.281 1.00 68.50 85 GLU A CA 1
ATOM 720 C C . GLU A 1 85 ? -26.537 14.166 -1.396 1.00 68.50 85 GLU A C 1
ATOM 722 O O . GLU A 1 85 ? -27.304 13.621 -0.610 1.00 68.50 85 GLU A O 1
ATOM 727 N N . ILE A 1 86 ? -25.849 13.476 -2.312 1.00 71.38 86 ILE A N 1
ATOM 728 C CA . ILE A 1 86 ? -26.003 12.023 -2.513 1.00 71.38 86 ILE A CA 1
ATOM 729 C C . ILE A 1 86 ? -25.229 11.208 -1.459 1.00 71.38 86 ILE A C 1
ATOM 731 O O . ILE A 1 86 ? -25.651 10.118 -1.080 1.00 71.38 86 ILE A O 1
ATOM 735 N N . TYR A 1 87 ? -24.098 11.723 -0.972 1.00 72.19 87 TYR A N 1
ATOM 736 C CA . TYR A 1 87 ? -23.196 11.010 -0.058 1.00 72.19 87 TYR A CA 1
ATOM 737 C C . TYR A 1 87 ? -23.357 11.419 1.407 1.00 72.19 87 TYR A C 1
ATOM 739 O O . TYR A 1 87 ? -22.877 10.723 2.306 1.00 72.19 87 TYR A O 1
ATOM 747 N N . LYS A 1 88 ? -24.033 12.541 1.660 1.00 72.25 88 LYS A N 1
ATOM 748 C CA . LYS A 1 88 ? -24.273 13.088 2.989 1.00 72.25 88 LYS A CA 1
ATOM 749 C C . LYS A 1 88 ? -25.066 12.080 3.810 1.00 72.25 88 LYS A C 1
ATOM 751 O O . LYS A 1 88 ? -26.170 11.700 3.434 1.00 72.25 88 LYS A O 1
ATOM 756 N N . ASN A 1 89 ? -24.490 11.641 4.925 1.00 73.81 89 ASN A N 1
ATOM 757 C CA . ASN A 1 89 ? -25.011 10.579 5.793 1.00 73.81 89 ASN A CA 1
ATOM 758 C C . ASN A 1 89 ? -25.098 9.179 5.149 1.00 73.81 89 ASN A C 1
ATOM 760 O O . ASN A 1 89 ? -25.480 8.234 5.835 1.00 73.81 89 ASN A O 1
ATOM 764 N N . ALA A 1 90 ? -24.762 9.021 3.865 1.00 81.50 90 ALA A N 1
ATOM 765 C CA . ALA A 1 90 ? -24.710 7.715 3.213 1.00 81.50 90 ALA A CA 1
ATOM 766 C C . ALA A 1 90 ? -23.363 7.028 3.472 1.00 81.50 90 ALA A C 1
ATOM 768 O O . ALA A 1 90 ? -23.319 5.821 3.702 1.00 81.50 90 ALA A O 1
ATOM 769 N N . ILE A 1 91 ? -22.265 7.795 3.441 1.00 82.69 91 ILE A N 1
ATOM 770 C CA . ILE A 1 91 ? -20.908 7.283 3.657 1.00 82.69 91 ILE A CA 1
ATOM 771 C C . ILE A 1 91 ? -20.118 8.265 4.525 1.00 82.69 91 ILE A C 1
ATOM 773 O O . ILE A 1 91 ? -19.811 9.382 4.104 1.00 82.69 91 ILE A O 1
ATOM 777 N N . GLU A 1 92 ? -19.741 7.811 5.720 1.00 86.50 92 GLU A N 1
ATOM 778 C CA . GLU A 1 92 ? -18.834 8.517 6.624 1.00 86.50 92 GLU A CA 1
ATOM 779 C C . GLU A 1 92 ? -17.670 7.603 7.009 1.00 86.50 92 GLU A C 1
ATOM 781 O O . GLU A 1 92 ? -17.857 6.472 7.464 1.00 86.50 92 GLU A O 1
ATOM 786 N N . PHE A 1 93 ? -16.448 8.101 6.840 1.00 89.06 93 PHE A N 1
ATOM 787 C CA . PHE A 1 93 ? -15.237 7.398 7.240 1.00 89.06 93 PHE A CA 1
ATOM 788 C C . PHE A 1 93 ? -14.754 7.936 8.580 1.00 89.06 93 PHE A C 1
ATOM 790 O O . PHE A 1 93 ? -14.325 9.087 8.684 1.00 89.06 93 PHE A O 1
ATOM 797 N N . HIS A 1 94 ? -14.790 7.082 9.599 1.00 90.19 94 HIS A N 1
ATOM 798 C CA . HIS A 1 94 ? -14.301 7.400 10.934 1.00 90.19 94 HIS A CA 1
ATOM 799 C C . HIS A 1 94 ? -12.894 6.837 11.131 1.00 90.19 94 HIS A C 1
ATOM 801 O O . HIS A 1 94 ? -12.704 5.624 11.203 1.00 90.19 94 HIS A O 1
ATOM 807 N N . PHE A 1 95 ? -11.912 7.719 11.292 1.00 91.19 95 PHE A N 1
ATOM 808 C CA . PHE A 1 95 ? -10.552 7.348 11.675 1.00 91.19 95 PHE A CA 1
ATOM 809 C C . PHE A 1 95 ? -10.359 7.665 13.151 1.00 91.19 95 PHE A C 1
ATOM 811 O O . PHE A 1 95 ? -10.382 8.831 13.553 1.00 91.19 95 PHE A O 1
ATOM 818 N N . ILE A 1 96 ? -10.204 6.621 13.964 1.00 91.19 96 ILE A N 1
ATOM 819 C CA . ILE A 1 96 ? -10.064 6.733 15.416 1.00 91.19 96 ILE A CA 1
ATOM 820 C C . ILE A 1 96 ? -8.673 6.259 15.821 1.00 91.19 96 ILE A C 1
ATOM 822 O O . ILE A 1 96 ? -8.346 5.077 15.734 1.00 91.19 96 ILE A O 1
ATOM 826 N N . GLU A 1 97 ? -7.866 7.179 16.334 1.00 90.06 97 GLU A N 1
ATOM 827 C CA . GLU A 1 97 ? -6.505 6.896 16.776 1.00 90.06 97 GLU A CA 1
ATOM 828 C C . GLU A 1 97 ? -6.492 6.586 18.274 1.00 90.06 97 GLU A C 1
ATOM 830 O O . GLU A 1 97 ? -6.316 7.468 19.117 1.00 90.06 97 GLU A O 1
ATOM 835 N N . ILE A 1 98 ? -6.686 5.309 18.617 1.00 89.81 98 ILE A N 1
ATOM 836 C CA . ILE A 1 98 ? -6.813 4.848 20.011 1.00 89.81 98 ILE A CA 1
ATOM 837 C C . ILE A 1 98 ? -5.613 5.287 20.867 1.00 89.81 98 ILE A C 1
ATOM 839 O O . ILE A 1 98 ? -5.795 5.713 22.006 1.00 89.81 98 ILE A O 1
ATOM 843 N N . GLN A 1 99 ? -4.392 5.248 20.322 1.00 88.00 99 GLN A N 1
ATOM 844 C CA . GLN A 1 99 ? -3.184 5.621 21.069 1.00 88.00 99 GLN A CA 1
ATOM 845 C C . GLN A 1 99 ? -3.172 7.098 21.480 1.00 88.00 99 GLN A C 1
ATOM 847 O O . GLN A 1 99 ? -2.763 7.419 22.596 1.00 88.00 99 GLN A O 1
ATOM 852 N N . LYS A 1 100 ? -3.710 7.997 20.646 1.00 90.06 100 LYS A N 1
ATOM 853 C CA . LYS A 1 100 ? -3.794 9.428 20.972 1.00 90.06 100 LYS A CA 1
ATOM 854 C C . LYS A 1 100 ? -4.694 9.701 22.176 1.00 90.06 100 LYS A C 1
ATOM 856 O O . LYS A 1 100 ? -4.448 10.659 22.899 1.00 90.06 100 LYS A O 1
ATOM 861 N N . PHE A 1 101 ? -5.682 8.848 22.461 1.00 89.19 101 PHE A N 1
ATOM 862 C CA . PHE A 1 101 ? -6.518 8.976 23.664 1.00 89.19 101 PHE A CA 1
ATOM 863 C C . PHE A 1 101 ? -5.776 8.663 24.973 1.00 89.19 101 PHE A C 1
ATOM 865 O O . PHE A 1 101 ? -6.279 9.015 26.040 1.00 89.19 101 PHE A O 1
ATOM 872 N N . ARG A 1 102 ? -4.599 8.024 24.911 1.00 87.44 102 ARG A N 1
ATOM 873 C CA . ARG A 1 102 ? -3.747 7.762 26.084 1.00 87.44 102 ARG A CA 1
ATOM 874 C C . ARG A 1 102 ? -2.878 8.970 26.465 1.00 87.44 102 ARG A C 1
ATOM 876 O O . ARG A 1 102 ? -2.337 9.000 27.565 1.00 87.44 102 ARG A O 1
ATOM 883 N N . GLN A 1 103 ? -2.748 9.958 25.580 1.00 86.50 103 GLN A N 1
ATOM 884 C CA . GLN A 1 103 ? -1.940 11.162 25.794 1.00 86.50 103 GLN A CA 1
ATOM 885 C C . GLN A 1 103 ? -2.650 12.154 26.727 1.00 86.50 103 GLN A C 1
ATOM 887 O O . GLN A 1 103 ? -3.877 12.292 26.670 1.00 86.50 103 GLN A O 1
ATOM 892 N N . LYS A 1 104 ? -1.890 12.864 27.574 1.00 82.12 104 LYS A N 1
ATOM 893 C CA . LYS A 1 104 ? -2.420 13.731 28.648 1.00 82.12 104 LYS A CA 1
ATOM 894 C C . LYS A 1 104 ? -3.412 14.775 28.131 1.00 82.12 104 LYS A C 1
ATOM 896 O O . LYS A 1 104 ? -4.436 15.028 28.765 1.00 82.12 104 LYS A O 1
ATOM 901 N N . GLU A 1 105 ? -3.141 15.317 26.953 1.00 82.19 105 GLU A N 1
ATOM 902 C CA . GLU A 1 105 ? -3.907 16.364 26.276 1.00 82.19 105 GLU A CA 1
ATOM 903 C C . GLU A 1 105 ? -5.311 15.871 25.875 1.00 82.19 105 GLU A C 1
ATOM 905 O O . GLU A 1 105 ? -6.267 16.645 25.794 1.00 82.19 105 GLU A O 1
ATOM 910 N N . ASN A 1 106 ? -5.469 14.557 25.683 1.00 83.44 106 ASN A N 1
ATOM 911 C CA . ASN A 1 106 ? -6.666 13.936 25.122 1.00 83.44 106 ASN A CA 1
ATOM 912 C C . ASN A 1 106 ? -7.465 13.086 26.121 1.00 83.44 106 ASN A C 1
ATOM 914 O O . ASN A 1 106 ? -8.612 12.734 25.829 1.00 83.44 106 ASN A O 1
ATOM 918 N N . ILE A 1 107 ? -6.943 12.818 27.324 1.00 83.00 107 ILE A N 1
ATOM 919 C CA . ILE A 1 107 ? -7.636 12.030 28.366 1.00 83.00 107 ILE A CA 1
ATOM 920 C C . ILE A 1 107 ? -9.028 12.601 28.680 1.00 83.00 107 ILE A C 1
ATOM 922 O O . ILE A 1 107 ? -9.992 11.853 28.859 1.00 83.00 107 ILE A O 1
ATOM 926 N N . LYS A 1 108 ? -9.177 13.934 28.696 1.00 85.62 108 LYS A N 1
ATOM 927 C CA . LYS A 1 108 ? -10.481 14.585 28.926 1.00 85.62 108 LYS A CA 1
ATOM 928 C C . LYS A 1 108 ? -11.500 14.238 27.834 1.00 85.62 108 LYS A C 1
ATOM 930 O O . LYS A 1 108 ? -12.683 14.078 28.135 1.00 85.62 108 LYS A O 1
ATOM 935 N N . LYS A 1 109 ? -11.063 14.061 26.578 1.00 85.06 109 LYS A N 1
ATOM 936 C CA . LYS A 1 109 ? -11.944 13.675 25.460 1.00 85.06 109 LYS A CA 1
ATOM 937 C C . LYS A 1 109 ? -12.550 12.294 25.704 1.00 85.06 109 LYS A C 1
ATOM 939 O O . LYS A 1 109 ? -13.729 12.111 25.422 1.00 85.06 109 LYS A O 1
ATOM 944 N N . LEU A 1 110 ? -11.802 11.373 26.314 1.00 85.94 110 LEU A N 1
ATOM 945 C CA . LEU A 1 110 ? -12.247 10.009 26.620 1.00 85.94 110 LEU A CA 1
ATOM 946 C C . LEU A 1 110 ? -13.450 9.949 27.583 1.00 85.94 110 LEU A C 1
ATOM 948 O O . LEU A 1 110 ? -14.164 8.948 27.620 1.00 85.94 110 LEU A O 1
ATOM 952 N N . GLN A 1 111 ? -13.715 11.020 28.340 1.00 85.00 111 GLN A N 1
ATOM 953 C CA . GLN A 1 111 ? -14.881 11.097 29.230 1.00 85.00 111 GLN A CA 1
ATOM 954 C C . GLN A 1 111 ? -16.195 11.362 28.481 1.00 85.00 111 GLN A C 1
ATOM 956 O O . GLN A 1 111 ? -17.275 11.137 29.030 1.00 85.00 111 GLN A O 1
ATOM 961 N N . LYS A 1 112 ? -16.138 11.808 27.218 1.00 88.75 112 LYS A N 1
ATOM 962 C CA . LYS A 1 112 ? -17.342 12.035 26.410 1.00 88.75 112 LYS A CA 1
ATOM 963 C C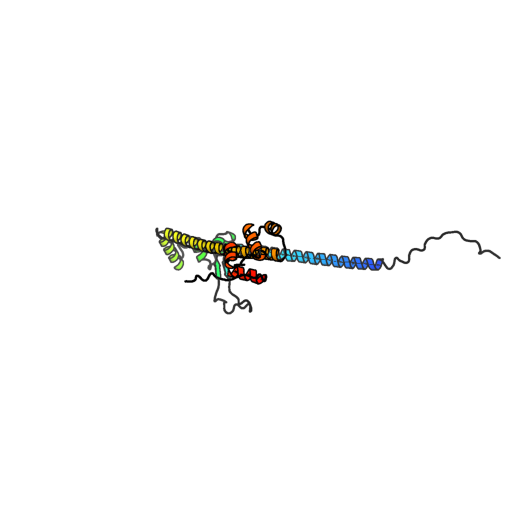 . LYS A 1 112 ? -18.057 10.710 26.136 1.00 88.75 112 LYS A C 1
ATOM 965 O O . LYS A 1 112 ? -17.439 9.706 25.783 1.00 88.75 112 LYS A O 1
ATOM 970 N N . LYS A 1 113 ? -19.393 10.729 26.207 1.00 87.81 113 LYS A N 1
ATOM 971 C CA . LYS A 1 113 ? -20.263 9.550 26.021 1.00 87.81 113 LYS A CA 1
ATOM 972 C C . LYS A 1 113 ? -19.999 8.796 24.709 1.00 87.81 113 LYS A C 1
ATOM 974 O O . LYS A 1 113 ? -20.077 7.571 24.708 1.00 87.81 113 LYS A O 1
ATOM 979 N N . GLN A 1 114 ? -19.669 9.506 23.628 1.00 88.88 114 GLN A N 1
ATOM 980 C CA . GLN A 1 114 ? -19.392 8.914 22.312 1.00 88.88 114 GLN A CA 1
ATOM 981 C C . GLN A 1 114 ? -18.129 8.037 22.285 1.00 88.88 114 GLN A C 1
ATOM 983 O O . GLN A 1 114 ? -18.074 7.070 21.539 1.00 88.88 114 GLN A O 1
ATOM 988 N N . TYR A 1 115 ? -17.146 8.309 23.148 1.00 90.88 115 TYR A N 1
ATOM 989 C CA . TYR A 1 115 ? -15.889 7.552 23.210 1.00 90.88 115 TYR A CA 1
ATOM 990 C C . TYR A 1 115 ? -15.903 6.466 24.282 1.00 90.88 115 TYR A C 1
ATOM 992 O O . TYR A 1 115 ? -14.862 5.938 24.658 1.00 90.88 115 TYR A O 1
ATOM 1000 N N . ARG A 1 116 ? -17.082 6.095 24.786 1.00 91.00 116 ARG A N 1
ATOM 1001 C CA . ARG A 1 116 ? -17.204 5.118 25.871 1.00 91.00 116 ARG A CA 1
ATOM 1002 C C . ARG A 1 116 ? -16.690 3.728 25.478 1.00 91.00 116 ARG A C 1
ATOM 1004 O O . ARG A 1 116 ? -16.103 3.061 26.319 1.00 91.00 116 ARG A O 1
ATOM 1011 N N . TRP A 1 117 ? -16.853 3.327 24.216 1.00 92.88 117 TRP A N 1
ATOM 1012 C CA . TRP A 1 117 ? -16.234 2.108 23.681 1.00 92.88 117 TRP A CA 1
ATOM 1013 C C . TRP A 1 117 ? -14.715 2.218 23.565 1.00 92.88 117 TRP A C 1
ATOM 1015 O O . TRP A 1 117 ? -14.015 1.277 23.910 1.00 92.88 117 TRP A O 1
ATOM 1025 N N . ILE A 1 118 ? -14.189 3.379 23.171 1.00 93.25 118 ILE A N 1
ATOM 1026 C CA . ILE A 1 118 ? -12.738 3.610 23.148 1.00 93.25 118 ILE A CA 1
ATOM 1027 C C . ILE A 1 118 ? -12.166 3.546 24.567 1.00 93.25 118 ILE A C 1
ATOM 1029 O O . ILE A 1 118 ? -11.140 2.916 24.793 1.00 93.25 118 ILE A O 1
ATOM 1033 N N . LYS A 1 119 ? -12.875 4.115 25.551 1.00 91.75 119 LYS A N 1
ATOM 1034 C CA . LYS A 1 119 ? -12.514 4.011 26.971 1.00 91.75 119 LYS A CA 1
ATOM 1035 C C . LYS A 1 119 ? -12.482 2.555 27.432 1.00 91.75 119 LYS A C 1
ATOM 1037 O O . LYS A 1 119 ? -11.547 2.173 28.123 1.00 91.75 119 LYS A O 1
ATOM 1042 N N . PHE A 1 120 ? -13.467 1.759 27.015 1.00 93.25 120 PHE A N 1
ATOM 1043 C CA . PHE A 1 120 ? -13.513 0.323 27.285 1.00 93.25 120 PHE A CA 1
ATOM 1044 C C . PHE A 1 120 ? -12.328 -0.429 26.662 1.00 93.25 120 PHE A C 1
ATOM 1046 O O . PHE A 1 120 ? -11.714 -1.235 27.342 1.00 93.25 120 PHE A O 1
ATOM 1053 N N . LEU A 1 121 ? -11.963 -0.141 25.408 1.00 91.62 121 LEU A N 1
ATOM 1054 C CA . LEU A 1 121 ? -10.804 -0.769 24.755 1.00 91.62 121 LEU A CA 1
ATOM 1055 C C . LEU A 1 121 ? -9.472 -0.415 25.436 1.00 91.62 121 LEU A C 1
ATOM 1057 O O . LEU A 1 121 ? -8.526 -1.193 25.387 1.00 91.62 121 LEU A O 1
ATOM 1061 N N . ILE A 1 122 ? -9.381 0.772 26.041 1.00 90.94 122 ILE A N 1
ATOM 1062 C CA . ILE A 1 122 ? -8.170 1.244 26.723 1.00 90.94 122 ILE A CA 1
ATOM 1063 C C . ILE A 1 122 ? -8.035 0.648 28.126 1.00 90.94 122 ILE A C 1
ATOM 1065 O O . ILE A 1 122 ? -6.927 0.267 28.498 1.00 90.94 122 ILE A O 1
ATOM 1069 N N . SER A 1 123 ? -9.130 0.623 28.890 1.00 90.19 123 SER A N 1
ATOM 1070 C CA . SER A 1 123 ? -9.200 0.050 30.237 1.00 90.19 123 SER A CA 1
ATOM 1071 C C . SER A 1 123 ? -10.570 -0.604 30.440 1.00 90.19 123 SER A C 1
ATOM 1073 O O . SER A 1 123 ? -11.532 0.061 30.856 1.00 90.19 123 SER A O 1
ATOM 1075 N N . PRO A 1 124 ? -10.695 -1.898 30.107 1.00 91.88 124 PRO A N 1
ATOM 1076 C CA . PRO A 1 124 ? -11.942 -2.630 30.285 1.00 91.88 124 PRO A CA 1
ATOM 1077 C C . PRO A 1 124 ? -12.292 -2.799 31.770 1.00 91.88 124 PRO A C 1
ATOM 1079 O O . PRO A 1 124 ? -13.470 -2.835 32.120 1.00 91.88 124 PRO A O 1
ATOM 1082 N N . GLU A 1 125 ? -11.305 -2.805 32.667 1.00 90.38 125 GLU A N 1
ATOM 1083 C CA . GLU A 1 125 ? -11.486 -2.987 34.114 1.00 90.38 125 GLU A CA 1
ATOM 1084 C C . GLU A 1 125 ? -12.390 -1.900 34.714 1.00 90.38 125 GLU A C 1
ATOM 1086 O O . GLU A 1 125 ? -13.235 -2.177 35.564 1.00 90.38 125 GLU A O 1
ATOM 1091 N N . ALA A 1 126 ? -12.312 -0.672 34.188 1.00 90.00 126 ALA A N 1
ATOM 1092 C CA . ALA A 1 126 ? -13.169 0.445 34.588 1.00 90.00 126 ALA A CA 1
ATOM 1093 C C . ALA A 1 126 ? -14.671 0.229 34.284 1.00 90.00 126 ALA A C 1
ATOM 1095 O O . ALA A 1 126 ? -15.506 1.069 34.629 1.00 90.00 126 ALA A O 1
ATOM 1096 N N . PHE A 1 127 ? -15.028 -0.861 33.597 1.00 93.25 127 PHE A N 1
ATOM 1097 C CA . PHE A 1 127 ? -16.392 -1.211 33.206 1.00 93.25 127 PHE A CA 1
ATOM 1098 C C . PHE A 1 127 ? -16.920 -2.488 33.864 1.00 93.25 127 PHE A C 1
ATOM 1100 O O . PHE A 1 127 ? -18.042 -2.882 33.538 1.00 93.25 127 PHE A O 1
ATOM 1107 N N . ILE A 1 128 ? -16.183 -3.099 34.797 1.00 89.38 128 ILE A N 1
ATOM 1108 C CA . ILE A 1 128 ? -16.633 -4.298 35.527 1.00 89.38 128 ILE A CA 1
ATOM 1109 C C . ILE A 1 128 ? -18.003 -4.052 36.182 1.00 89.38 128 ILE A C 1
ATOM 1111 O O . ILE A 1 128 ? -18.948 -4.801 35.938 1.00 89.38 128 ILE A O 1
ATOM 1115 N N . ASP A 1 129 ? -18.162 -2.918 36.870 1.00 88.31 129 ASP A N 1
ATOM 1116 C CA . ASP A 1 129 ? -19.410 -2.543 37.554 1.00 88.31 129 ASP A CA 1
ATOM 1117 C C . ASP A 1 129 ? -20.386 -1.747 36.669 1.00 88.31 129 ASP A C 1
ATOM 1119 O O . ASP A 1 129 ? -21.297 -1.058 37.144 1.00 88.31 129 ASP A O 1
ATOM 1123 N N . SER A 1 130 ? -20.209 -1.776 35.342 1.00 89.88 130 SER A N 1
ATOM 1124 C CA . SER A 1 130 ? -21.077 -1.003 34.456 1.00 89.88 130 SER A CA 1
ATOM 1125 C C . SER A 1 130 ? -22.519 -1.507 34.529 1.00 89.88 130 SER A C 1
ATOM 1127 O O . SER A 1 130 ? -22.801 -2.662 34.234 1.00 89.88 130 SER A O 1
ATOM 1129 N N . LYS A 1 131 ? -23.477 -0.610 34.794 1.00 90.69 131 LYS A N 1
ATOM 1130 C CA . LYS A 1 131 ? -24.924 -0.924 34.753 1.00 90.69 131 LYS A CA 1
ATOM 1131 C C . LYS A 1 131 ? -25.458 -1.217 33.341 1.00 90.69 131 LYS A C 1
ATOM 1133 O O . LYS A 1 131 ? -26.609 -1.605 33.168 1.00 90.69 131 LYS A O 1
ATOM 1138 N N . LYS A 1 132 ? -24.654 -0.980 32.301 1.00 92.62 132 LYS A N 1
ATOM 1139 C CA . LYS A 1 132 ? -25.052 -1.178 30.903 1.00 92.62 132 LYS A CA 1
ATOM 1140 C C . LYS A 1 132 ? -24.768 -2.614 30.465 1.00 92.62 132 LYS A C 1
ATOM 1142 O O . LYS A 1 132 ? -23.604 -2.990 30.346 1.00 92.62 132 LYS A O 1
ATOM 1147 N N . LYS A 1 133 ? -25.827 -3.349 30.104 1.00 93.38 133 LYS A N 1
ATOM 1148 C CA . LYS A 1 133 ? -25.767 -4.752 29.646 1.00 93.38 133 LYS A CA 1
ATOM 1149 C C . LYS A 1 133 ? -24.703 -5.009 28.574 1.00 93.38 133 LYS A C 1
ATOM 1151 O O . LYS A 1 133 ? -23.998 -6.006 28.647 1.00 93.38 133 LYS A O 1
ATOM 1156 N N . VAL A 1 134 ? -24.539 -4.087 27.624 1.00 94.19 134 VAL A N 1
ATOM 1157 C CA . VAL A 1 134 ? -23.565 -4.236 26.530 1.00 94.19 134 VAL A CA 1
ATOM 1158 C C . VAL A 1 134 ? -22.115 -4.347 27.022 1.00 94.19 134 VAL A C 1
ATOM 1160 O O . VAL A 1 134 ? -21.366 -5.187 26.535 1.00 94.19 134 VAL A O 1
ATOM 1163 N N . PHE A 1 135 ? -21.725 -3.565 28.035 1.00 94.69 135 PHE A N 1
ATOM 1164 C CA . PHE A 1 135 ? -20.371 -3.623 28.592 1.00 94.69 135 PHE A CA 1
ATOM 1165 C C . PHE A 1 135 ? -20.193 -4.838 29.500 1.00 94.69 135 PHE A C 1
ATOM 1167 O O . PHE A 1 135 ? -19.146 -5.469 29.464 1.00 94.69 135 PHE A O 1
ATOM 1174 N N . GLN A 1 136 ? -21.235 -5.229 30.238 1.00 93.44 136 GLN A N 1
ATOM 1175 C CA . GLN A 1 136 ? -21.220 -6.473 31.013 1.00 93.44 136 GLN A CA 1
ATOM 1176 C C . GLN A 1 136 ? -21.006 -7.690 30.104 1.00 93.44 136 GLN A C 1
ATOM 1178 O O . GLN A 1 136 ? -20.225 -8.582 30.425 1.00 93.44 136 GLN A O 1
ATOM 1183 N N . GLN A 1 137 ? -21.677 -7.723 28.950 1.00 94.88 137 GLN A N 1
ATOM 1184 C CA . GLN A 1 137 ? -21.506 -8.787 27.966 1.00 94.88 137 GLN A CA 1
ATOM 1185 C C . GLN A 1 137 ? -20.106 -8.762 27.342 1.00 94.88 137 GLN A C 1
ATOM 1187 O O . GLN A 1 137 ? -19.478 -9.813 27.241 1.00 94.88 137 GLN A O 1
ATOM 1192 N N . ALA A 1 138 ? -19.590 -7.581 26.991 1.00 95.12 138 ALA A N 1
ATOM 1193 C CA . ALA A 1 138 ? -18.233 -7.436 26.470 1.00 95.12 138 ALA A CA 1
ATOM 1194 C C . ALA A 1 138 ? -17.167 -7.919 27.472 1.00 95.12 138 ALA A C 1
ATOM 1196 O O . ALA A 1 138 ? -16.266 -8.653 27.080 1.00 95.12 138 ALA A O 1
ATOM 1197 N N . ILE A 1 139 ? -17.305 -7.597 28.766 1.00 94.94 139 ILE A N 1
ATOM 1198 C CA . ILE A 1 139 ? -16.421 -8.111 29.829 1.00 94.94 139 ILE A CA 1
ATOM 1199 C C . ILE A 1 139 ? -16.496 -9.633 29.934 1.00 94.94 139 ILE A C 1
ATOM 1201 O O . ILE A 1 139 ? -15.460 -10.289 29.981 1.00 94.94 139 ILE A O 1
ATOM 1205 N N . LYS A 1 140 ? -17.700 -10.221 29.925 1.00 93.44 140 LYS A N 1
ATOM 1206 C CA . LYS A 1 140 ? -17.858 -11.686 29.964 1.00 93.44 140 LYS A CA 1
ATOM 1207 C C . LYS A 1 140 ? -17.152 -12.368 28.793 1.00 93.44 140 LYS A C 1
ATOM 1209 O O . LYS A 1 140 ? -16.506 -13.393 28.987 1.00 93.44 140 LYS A O 1
ATOM 1214 N N . ILE A 1 141 ? -17.267 -11.799 27.593 1.00 93.06 141 ILE A N 1
ATOM 1215 C CA . ILE A 1 141 ? -16.565 -12.296 26.405 1.00 93.06 141 ILE A CA 1
ATOM 1216 C C . ILE A 1 141 ? -15.055 -12.147 26.588 1.00 93.06 141 ILE A C 1
ATOM 1218 O O . ILE A 1 141 ? -14.336 -13.111 26.361 1.00 93.06 141 ILE A O 1
ATOM 1222 N N . LEU A 1 142 ? -14.578 -10.988 27.048 1.00 92.50 142 LEU A N 1
ATOM 1223 C CA . LEU A 1 142 ? -13.154 -10.743 27.271 1.00 92.50 142 LEU A CA 1
ATOM 1224 C C . LEU A 1 142 ? -12.552 -11.744 28.267 1.00 92.50 142 LEU A C 1
ATOM 1226 O O . LEU A 1 142 ? -11.508 -12.319 27.988 1.00 92.50 142 LEU A O 1
ATOM 1230 N N . ILE A 1 143 ? -13.241 -12.013 29.380 1.00 91.06 143 ILE A N 1
ATOM 1231 C CA . ILE A 1 143 ? -12.834 -13.023 30.369 1.00 91.06 143 ILE A CA 1
ATOM 1232 C C . ILE A 1 143 ? -12.827 -14.420 29.744 1.00 91.06 143 ILE A C 1
ATOM 1234 O O . ILE A 1 143 ? -11.874 -15.173 29.928 1.00 91.06 143 ILE A O 1
ATOM 1238 N N . LYS A 1 144 ? -13.871 -14.775 28.982 1.00 92.62 144 LYS A N 1
ATOM 1239 C CA . LYS A 1 144 ? -13.946 -16.072 28.297 1.00 92.62 144 LYS A CA 1
ATOM 1240 C C . LYS A 1 144 ? -12.765 -16.266 27.342 1.00 92.62 144 LYS A C 1
ATOM 1242 O O . LYS A 1 144 ? -12.157 -17.327 27.363 1.00 92.62 144 LYS A O 1
ATOM 1247 N N . LEU A 1 145 ? -12.448 -15.251 26.539 1.00 90.56 145 LEU A N 1
ATOM 1248 C CA . LEU A 1 145 ? -11.324 -15.273 25.602 1.00 90.56 145 LEU A CA 1
ATOM 1249 C C . LEU A 1 145 ? -9.974 -15.295 26.327 1.00 90.56 145 LEU A C 1
ATOM 1251 O O . LEU A 1 145 ? -9.082 -16.022 25.913 1.00 90.56 145 LEU A O 1
ATOM 1255 N N . GLY A 1 146 ? -9.831 -14.547 27.424 1.00 86.94 146 GLY A N 1
ATOM 1256 C CA . GLY A 1 146 ? -8.613 -14.540 28.238 1.00 86.94 146 GLY A CA 1
ATOM 1257 C C . GLY A 1 146 ? -8.335 -15.875 28.935 1.00 86.94 146 GLY A C 1
ATOM 1258 O O . GLY A 1 146 ? -7.179 -16.231 29.139 1.00 86.94 146 GLY A O 1
ATOM 1259 N N . ASN A 1 147 ? -9.383 -16.637 29.258 1.00 90.94 147 ASN A N 1
ATOM 1260 C CA . ASN A 1 147 ? -9.265 -17.973 29.846 1.00 90.94 147 ASN A CA 1
ATOM 1261 C C . ASN A 1 147 ? -9.097 -19.089 28.801 1.00 90.94 147 ASN A C 1
ATOM 1263 O O . ASN A 1 147 ? -8.768 -20.222 29.161 1.00 90.94 147 ASN A O 1
ATOM 1267 N N . ASP A 1 148 ? -9.331 -18.800 27.521 1.00 92.12 148 ASP A N 1
ATOM 1268 C CA . ASP A 1 148 ? -9.121 -19.750 26.437 1.00 92.12 148 ASP A CA 1
ATOM 1269 C C . ASP A 1 148 ? -7.631 -19.805 26.071 1.00 92.12 148 ASP A C 1
ATOM 1271 O O . ASP A 1 148 ? -7.091 -18.936 25.384 1.00 92.12 148 ASP A O 1
ATOM 1275 N N . ARG A 1 149 ? -6.964 -20.874 26.522 1.00 90.12 149 ARG A N 1
ATOM 1276 C CA . ARG A 1 149 ? -5.532 -21.107 26.275 1.00 90.12 149 ARG A CA 1
ATOM 1277 C C . ARG A 1 149 ? -5.184 -21.205 24.787 1.00 90.12 149 ARG A C 1
ATOM 1279 O O . ARG A 1 149 ? -4.035 -20.959 24.433 1.00 90.12 149 ARG A O 1
ATOM 1286 N N . ASN A 1 150 ? -6.146 -21.547 23.930 1.00 92.38 150 ASN A N 1
ATOM 1287 C CA . ASN A 1 150 ? -5.934 -21.706 22.492 1.00 92.38 150 ASN A CA 1
ATOM 1288 C C . ASN A 1 150 ? -6.223 -20.419 21.713 1.00 92.38 150 ASN A C 1
ATOM 1290 O O . ASN A 1 150 ? -5.705 -20.244 20.609 1.00 92.38 150 ASN A O 1
ATOM 1294 N N . PHE A 1 151 ? -7.012 -19.502 22.279 1.00 90.12 151 PHE A N 1
ATOM 1295 C CA . PHE A 1 151 ? -7.394 -18.266 21.602 1.00 90.12 151 PHE A CA 1
ATOM 1296 C C . PHE A 1 151 ? -6.195 -17.354 21.334 1.00 90.12 151 PHE A C 1
ATOM 1298 O O . PHE A 1 151 ? -6.040 -16.858 20.219 1.00 90.12 151 PHE A O 1
ATOM 1305 N N . TYR A 1 152 ? -5.327 -17.154 22.329 1.00 85.38 152 TYR A N 1
ATOM 1306 C CA . TYR A 1 152 ? -4.171 -16.266 22.185 1.00 85.38 152 TYR A CA 1
ATOM 1307 C C . TYR A 1 152 ? -3.160 -16.762 21.127 1.00 85.38 152 TYR A C 1
ATOM 1309 O O . TYR A 1 152 ? -2.826 -15.981 20.233 1.00 85.38 152 TYR A O 1
ATOM 1317 N N . PRO A 1 153 ? -2.732 -18.046 21.122 1.00 90.00 153 PRO A N 1
ATOM 1318 C CA . PRO A 1 153 ? -1.917 -18.595 20.035 1.00 90.00 153 PRO A CA 1
ATOM 1319 C C . PRO A 1 153 ? -2.580 -18.482 18.658 1.00 90.00 153 PRO A C 1
ATOM 1321 O O . PRO A 1 153 ? -1.930 -18.065 17.703 1.00 90.00 153 PRO A O 1
ATOM 1324 N N . TYR A 1 154 ? -3.876 -18.803 18.558 1.00 91.31 154 TYR A N 1
ATOM 1325 C CA . TYR A 1 154 ? -4.628 -18.693 17.306 1.00 91.31 154 TYR A CA 1
ATOM 1326 C C . TYR A 1 154 ? -4.646 -17.255 16.771 1.00 91.31 154 TYR A C 1
ATOM 1328 O O . TYR A 1 154 ? -4.392 -17.023 15.589 1.00 91.31 154 TYR A O 1
ATOM 1336 N N . TYR A 1 155 ? -4.916 -16.279 17.642 1.00 89.00 155 TYR A N 1
ATOM 1337 C CA . TYR A 1 155 ? -4.930 -14.867 17.276 1.00 89.00 155 TYR A CA 1
ATOM 1338 C C . TYR A 1 155 ? -3.550 -14.389 16.808 1.00 89.00 155 TYR A C 1
ATOM 1340 O O . TYR A 1 155 ? -3.451 -13.774 15.747 1.00 89.00 155 TYR A O 1
ATOM 1348 N N . ASN A 1 156 ? -2.488 -14.719 17.550 1.00 87.88 156 ASN A N 1
ATOM 1349 C CA . ASN A 1 156 ? -1.120 -14.347 17.186 1.00 87.88 156 ASN A CA 1
ATOM 1350 C C . ASN A 1 156 ? -0.692 -14.954 15.846 1.00 87.88 156 ASN A C 1
ATOM 1352 O O . ASN A 1 156 ? -0.065 -14.268 15.041 1.00 87.88 156 ASN A O 1
ATOM 1356 N N . GLN A 1 157 ? -1.044 -16.218 15.588 1.00 90.69 157 GLN A N 1
ATOM 1357 C CA . GLN A 1 157 ? -0.754 -16.853 14.304 1.00 90.69 157 GLN A CA 1
ATOM 1358 C C . GLN A 1 157 ? -1.471 -16.124 13.166 1.00 90.69 157 GLN A C 1
ATOM 1360 O O . GLN A 1 157 ? -0.839 -15.757 12.185 1.00 90.69 157 GLN A O 1
ATOM 1365 N N . LYS A 1 158 ? -2.759 -15.811 13.335 1.00 89.06 158 LYS A N 1
ATOM 1366 C CA . LYS A 1 158 ? -3.529 -15.067 12.333 1.00 89.06 158 LYS A CA 1
ATOM 1367 C C . LYS A 1 158 ? -2.971 -13.663 12.081 1.00 89.06 158 LYS A C 1
ATOM 1369 O O . LYS A 1 158 ? -2.985 -13.182 10.950 1.00 89.06 158 LYS A O 1
ATOM 1374 N N . GLU A 1 159 ? -2.497 -12.984 13.124 1.00 88.50 159 GLU A N 1
ATOM 1375 C CA . GLU A 1 159 ? -1.834 -11.688 12.978 1.00 88.50 159 GLU A CA 1
ATOM 1376 C C . GLU A 1 159 ? -0.534 -11.817 12.177 1.00 88.50 159 GLU A C 1
ATOM 1378 O O . GLU A 1 159 ? -0.285 -11.006 11.285 1.00 88.50 159 GLU A O 1
ATOM 1383 N N . LYS A 1 160 ? 0.263 -12.854 12.458 1.00 89.75 160 LYS A N 1
ATOM 1384 C CA . LYS A 1 160 ? 1.474 -13.166 11.698 1.00 89.75 160 LYS A CA 1
ATOM 1385 C C . LYS A 1 160 ? 1.152 -13.455 10.231 1.00 89.75 160 LYS A C 1
ATOM 1387 O O . LYS A 1 160 ? 1.730 -12.807 9.370 1.00 89.75 160 LYS A O 1
ATOM 1392 N N . ASP A 1 161 ? 0.186 -14.327 9.956 1.00 85.62 161 ASP A N 1
ATOM 1393 C CA . ASP A 1 161 ? -0.217 -14.691 8.592 1.00 85.62 161 ASP A CA 1
ATOM 1394 C C . ASP A 1 161 ? -0.649 -13.456 7.783 1.00 85.62 161 ASP A C 1
ATOM 1396 O O . ASP A 1 161 ? -0.284 -13.301 6.619 1.00 85.62 161 ASP A O 1
ATOM 1400 N N . ASN A 1 162 ? -1.381 -12.529 8.410 1.00 82.50 162 ASN A N 1
ATOM 1401 C CA . ASN A 1 162 ? -1.766 -11.268 7.775 1.00 82.50 162 ASN A CA 1
ATOM 1402 C C . ASN A 1 162 ? -0.559 -10.370 7.476 1.00 82.50 162 ASN A C 1
ATOM 1404 O O . ASN A 1 162 ? -0.518 -9.740 6.420 1.00 82.50 162 ASN A O 1
ATOM 1408 N N . ARG A 1 163 ? 0.410 -10.281 8.397 1.00 82.00 163 ARG A N 1
ATOM 1409 C CA . ARG A 1 163 ? 1.646 -9.517 8.164 1.00 82.00 163 ARG A CA 1
ATOM 1410 C C . ARG A 1 163 ? 2.455 -10.132 7.028 1.00 82.00 163 ARG A C 1
ATOM 1412 O O . ARG A 1 163 ? 2.892 -9.394 6.154 1.00 82.00 163 ARG A O 1
ATOM 1419 N N . ASP A 1 164 ? 2.602 -11.453 7.015 1.00 83.00 164 ASP A N 1
ATOM 1420 C CA . ASP A 1 164 ? 3.328 -12.182 5.974 1.00 83.00 164 ASP A CA 1
ATOM 1421 C C . ASP A 1 164 ? 2.654 -11.987 4.603 1.00 83.00 164 ASP A C 1
ATOM 1423 O O . ASP A 1 164 ? 3.330 -11.702 3.617 1.00 83.00 164 ASP A O 1
ATOM 1427 N N . TYR A 1 165 ? 1.318 -12.026 4.546 1.00 80.56 165 TYR A N 1
ATOM 1428 C CA . TYR A 1 165 ? 0.548 -11.734 3.333 1.00 80.56 165 TYR A CA 1
ATOM 1429 C C . TYR A 1 165 ? 0.770 -10.307 2.809 1.00 80.56 165 TYR A C 1
ATOM 1431 O O . TYR A 1 165 ? 1.000 -10.118 1.615 1.00 80.56 165 TYR A O 1
ATOM 1439 N N . ILE A 1 166 ? 0.723 -9.298 3.687 1.00 76.25 166 ILE A N 1
ATOM 1440 C CA . ILE A 1 166 ? 0.967 -7.898 3.303 1.00 76.25 166 ILE A CA 1
ATOM 1441 C C . ILE A 1 166 ? 2.405 -7.725 2.802 1.00 76.25 166 ILE A C 1
ATOM 1443 O O . ILE A 1 166 ? 2.608 -7.138 1.742 1.00 76.25 166 ILE A O 1
ATOM 1447 N N . SER A 1 167 ? 3.387 -8.281 3.514 1.00 76.06 167 SER A N 1
ATOM 1448 C CA . SER A 1 167 ? 4.795 -8.232 3.107 1.00 76.06 167 SER A CA 1
ATOM 1449 C C . SER A 1 167 ? 5.015 -8.875 1.739 1.00 76.06 167 SER A C 1
ATOM 1451 O O . SER A 1 167 ? 5.694 -8.292 0.900 1.00 76.06 167 SER A O 1
ATOM 1453 N N . ALA A 1 168 ? 4.394 -10.028 1.474 1.00 76.88 168 ALA A N 1
ATOM 1454 C CA . ALA A 1 168 ? 4.496 -10.704 0.182 1.00 76.88 168 ALA A CA 1
ATOM 1455 C C . ALA A 1 168 ? 3.906 -9.868 -0.969 1.00 76.88 168 ALA A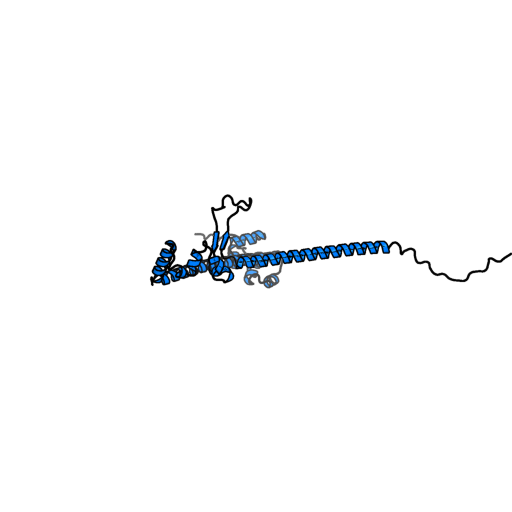 C 1
ATOM 1457 O O . ALA A 1 168 ? 4.461 -9.843 -2.068 1.00 76.88 168 ALA A O 1
ATOM 1458 N N . ILE A 1 169 ? 2.801 -9.152 -0.727 1.00 76.88 169 ILE A N 1
ATOM 1459 C CA . ILE A 1 169 ? 2.237 -8.210 -1.706 1.00 76.88 169 ILE A CA 1
ATOM 1460 C C . ILE A 1 169 ? 3.200 -7.049 -1.957 1.00 76.88 169 ILE A C 1
ATOM 1462 O O . ILE A 1 169 ? 3.443 -6.700 -3.113 1.00 76.88 169 ILE A O 1
ATOM 1466 N N . ASP A 1 170 ? 3.750 -6.460 -0.896 1.00 73.00 170 ASP A N 1
ATOM 1467 C CA . ASP A 1 170 ? 4.675 -5.331 -0.996 1.00 73.00 170 ASP A CA 1
ATOM 1468 C C . ASP A 1 170 ? 5.966 -5.715 -1.729 1.00 73.00 170 ASP A C 1
ATOM 1470 O O . ASP A 1 170 ? 6.455 -4.950 -2.562 1.00 73.00 170 ASP A O 1
ATOM 1474 N N . GLU A 1 171 ? 6.513 -6.901 -1.462 1.00 76.56 171 GLU A N 1
ATOM 1475 C CA . GLU A 1 171 ? 7.663 -7.451 -2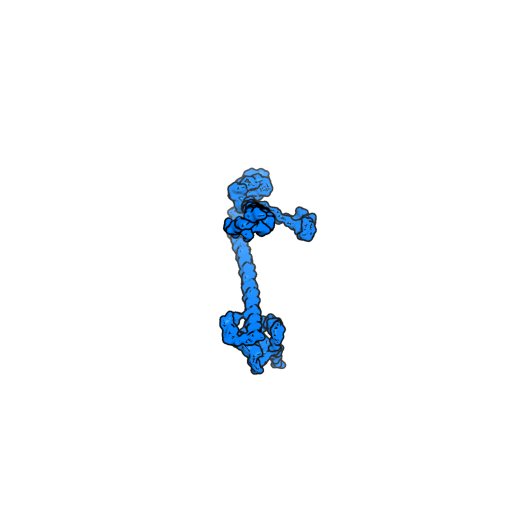.185 1.00 76.56 171 GLU A CA 1
ATOM 1476 C C . GLU A 1 171 ? 7.332 -7.682 -3.660 1.00 76.56 171 GLU A C 1
ATOM 1478 O O . GLU A 1 171 ? 8.061 -7.205 -4.529 1.00 76.56 171 GLU A O 1
ATOM 1483 N N . GLY A 1 172 ? 6.189 -8.305 -3.964 1.00 70.50 172 GLY A N 1
ATOM 1484 C CA . GLY A 1 172 ? 5.739 -8.498 -5.344 1.00 70.50 172 GLY A CA 1
ATOM 1485 C C . GLY A 1 172 ? 5.551 -7.178 -6.102 1.00 70.50 172 GLY A C 1
ATOM 1486 O O . GLY A 1 172 ? 5.921 -7.069 -7.275 1.00 70.50 172 GLY A O 1
ATOM 1487 N N . PHE A 1 173 ? 5.033 -6.145 -5.432 1.00 70.56 173 PHE A N 1
ATOM 1488 C CA . PHE A 1 173 ? 4.907 -4.806 -6.004 1.00 70.56 173 PHE A CA 1
ATOM 1489 C C . PHE A 1 173 ? 6.275 -4.155 -6.246 1.00 70.56 173 PHE A C 1
ATOM 1491 O O . PHE A 1 173 ? 6.505 -3.603 -7.325 1.00 70.56 173 PHE A O 1
ATOM 1498 N N . LYS A 1 174 ? 7.201 -4.248 -5.282 1.00 72.62 174 LYS A N 1
ATOM 1499 C CA . LYS A 1 174 ? 8.574 -3.734 -5.418 1.00 72.62 174 LYS A CA 1
ATOM 1500 C C . LYS A 1 174 ? 9.317 -4.412 -6.562 1.00 72.62 174 LYS A C 1
ATOM 1502 O O . LYS A 1 174 ? 9.854 -3.711 -7.413 1.00 72.62 174 LYS A O 1
ATOM 1507 N N . GLU A 1 175 ? 9.283 -5.740 -6.644 1.00 77.50 175 GLU A N 1
ATOM 1508 C CA . GLU A 1 175 ? 9.894 -6.475 -7.753 1.00 77.50 175 GLU A CA 1
ATOM 1509 C C . GLU A 1 175 ? 9.295 -6.071 -9.103 1.00 77.50 175 GLU A C 1
ATOM 1511 O O . GLU A 1 175 ? 10.013 -5.924 -10.095 1.00 77.50 175 GLU A O 1
ATOM 1516 N N . GLY A 1 176 ? 7.971 -5.900 -9.164 1.00 72.69 176 GLY A N 1
ATOM 1517 C CA . GLY A 1 176 ? 7.285 -5.436 -10.366 1.00 72.69 176 GLY A CA 1
ATOM 1518 C C . GLY A 1 176 ? 7.756 -4.045 -10.795 1.00 72.69 176 GLY A C 1
ATOM 1519 O O . GLY A 1 176 ? 8.046 -3.825 -11.974 1.00 72.69 176 GLY A O 1
ATOM 1520 N N . LEU A 1 177 ? 7.890 -3.126 -9.837 1.00 72.81 177 LEU A N 1
ATOM 1521 C CA . LEU A 1 177 ? 8.371 -1.768 -10.067 1.00 72.81 177 LEU A CA 1
ATOM 1522 C C . LEU A 1 177 ? 9.842 -1.751 -10.508 1.00 72.81 177 LEU A C 1
ATOM 1524 O O . LEU A 1 177 ? 10.178 -1.074 -11.478 1.00 72.81 177 LEU A O 1
ATOM 1528 N N . GLU A 1 178 ? 10.711 -2.527 -9.859 1.00 79.00 178 GLU A N 1
ATOM 1529 C CA . GLU A 1 178 ? 12.123 -2.655 -10.234 1.00 79.00 178 GLU A CA 1
ATOM 1530 C C . GLU A 1 178 ? 12.283 -3.228 -11.644 1.00 79.00 178 GLU A C 1
ATOM 1532 O O . GLU A 1 178 ? 13.039 -2.684 -12.454 1.00 79.00 178 GLU A O 1
ATOM 1537 N N . LYS A 1 179 ? 11.518 -4.273 -11.990 1.00 80.25 179 LYS A N 1
ATOM 1538 C CA . LYS A 1 179 ? 11.487 -4.829 -13.351 1.00 80.25 179 LYS A CA 1
ATOM 1539 C C . LYS A 1 179 ? 11.027 -3.782 -14.368 1.00 80.25 179 LYS A C 1
ATOM 1541 O O . LYS A 1 179 ? 11.622 -3.690 -15.441 1.00 80.25 179 LYS A O 1
ATOM 1546 N N . ALA A 1 180 ? 10.011 -2.978 -14.049 1.00 74.50 180 ALA A N 1
ATOM 1547 C CA . ALA A 1 180 ? 9.525 -1.915 -14.930 1.00 74.50 180 ALA A CA 1
ATOM 1548 C C . ALA A 1 180 ? 10.568 -0.801 -15.136 1.00 74.50 180 ALA A C 1
ATOM 1550 O O . ALA A 1 180 ? 10.831 -0.407 -16.274 1.00 74.50 180 ALA A O 1
ATOM 1551 N N . ILE A 1 181 ? 11.212 -0.339 -14.059 1.00 79.19 181 ILE A N 1
ATOM 1552 C CA . ILE A 1 181 ? 12.282 0.668 -14.114 1.00 79.19 181 ILE A CA 1
ATOM 1553 C C . ILE A 1 181 ? 13.470 0.138 -14.921 1.00 79.19 181 ILE A C 1
ATOM 1555 O O . ILE A 1 181 ? 13.970 0.834 -15.803 1.00 79.19 181 ILE A O 1
ATOM 1559 N N . SER A 1 182 ? 13.889 -1.103 -14.669 1.00 84.31 182 SER A N 1
ATOM 1560 C CA . SER A 1 182 ? 15.002 -1.745 -15.372 1.00 84.31 182 SER A CA 1
ATOM 1561 C C . SER A 1 182 ? 14.723 -1.886 -16.873 1.00 84.31 182 SER A C 1
ATOM 1563 O O . SER A 1 182 ? 15.545 -1.469 -17.692 1.00 84.31 182 SER A O 1
ATOM 1565 N N . LYS A 1 183 ? 13.525 -2.353 -17.260 1.00 85.75 183 LYS A N 1
ATOM 1566 C CA . LYS A 1 183 ? 13.097 -2.400 -18.670 1.00 85.75 183 LYS A CA 1
ATOM 1567 C C . LYS A 1 183 ? 13.072 -1.014 -19.318 1.00 85.75 183 LYS A C 1
ATOM 1569 O O . LYS A 1 183 ? 13.577 -0.844 -20.427 1.00 85.75 183 LYS A O 1
ATOM 1574 N N . SER A 1 184 ? 12.535 -0.008 -18.623 1.00 83.56 184 SER A N 1
ATOM 1575 C CA . SER A 1 184 ? 12.489 1.368 -19.131 1.00 83.56 184 SER A CA 1
ATOM 1576 C C . SER A 1 184 ? 13.888 1.952 -19.329 1.00 83.56 184 SER A C 1
ATOM 1578 O O . SER A 1 184 ? 14.149 2.580 -20.356 1.00 83.56 184 SER A O 1
ATOM 1580 N N . LYS A 1 185 ? 14.796 1.731 -18.372 1.00 89.81 185 LYS A N 1
ATOM 1581 C CA . LYS A 1 185 ? 16.197 2.146 -18.477 1.00 89.81 185 LYS A CA 1
ATOM 1582 C C . LYS A 1 185 ? 16.872 1.459 -19.662 1.00 89.81 185 LYS A C 1
ATOM 1584 O O . LYS A 1 185 ? 17.458 2.134 -20.496 1.00 89.81 185 LYS A O 1
ATOM 1589 N N . ARG A 1 186 ? 16.681 0.146 -19.814 1.00 91.38 186 ARG A N 1
ATOM 1590 C CA . ARG A 1 186 ? 17.239 -0.616 -20.935 1.00 91.38 186 ARG A CA 1
ATOM 1591 C C . ARG A 1 186 ? 16.787 -0.077 -22.297 1.00 91.38 186 ARG A C 1
ATOM 1593 O O . ARG A 1 186 ? 17.612 0.096 -23.192 1.00 91.38 186 ARG A O 1
ATOM 1600 N N . LYS A 1 187 ? 15.493 0.231 -22.449 1.00 91.50 187 LYS A N 1
ATOM 1601 C CA . LYS A 1 187 ? 14.939 0.864 -23.660 1.00 91.50 187 LYS A CA 1
ATOM 1602 C C . LYS A 1 187 ? 15.569 2.237 -23.913 1.00 91.50 187 LYS A C 1
ATOM 1604 O O . LYS A 1 187 ? 15.879 2.563 -25.058 1.00 91.50 187 LYS A O 1
ATOM 1609 N N . PHE A 1 188 ? 15.766 3.030 -22.861 1.00 91.56 188 PHE A N 1
ATOM 1610 C CA . PHE A 1 188 ? 16.413 4.338 -22.946 1.00 91.56 188 PHE A CA 1
ATOM 1611 C C . PHE A 1 188 ? 17.879 4.238 -23.387 1.00 91.56 188 PHE A C 1
ATOM 1613 O O . PHE A 1 188 ? 18.260 4.937 -24.324 1.00 91.56 188 PHE A O 1
ATOM 1620 N N . ASP A 1 189 ? 18.659 3.338 -22.787 1.00 95.12 189 ASP A N 1
ATOM 1621 C CA . ASP A 1 189 ? 20.080 3.149 -23.097 1.00 95.12 189 ASP A CA 1
ATOM 1622 C C . ASP A 1 189 ? 20.269 2.771 -24.577 1.00 95.12 189 ASP A C 1
ATOM 1624 O O . ASP A 1 189 ? 21.002 3.442 -25.303 1.00 95.12 189 ASP A O 1
ATOM 1628 N N . ILE A 1 190 ? 19.497 1.795 -25.080 1.00 95.69 190 ILE A N 1
ATOM 1629 C CA . ILE A 1 190 ? 19.502 1.416 -26.506 1.00 95.69 190 ILE A CA 1
ATOM 1630 C C . ILE A 1 190 ? 19.113 2.605 -27.397 1.00 95.69 190 ILE A C 1
ATOM 1632 O O . ILE A 1 190 ? 19.752 2.857 -28.421 1.00 95.69 190 ILE A O 1
ATOM 1636 N N . LYS A 1 191 ? 18.077 3.360 -27.015 1.00 95.06 191 LYS A N 1
ATOM 1637 C CA . LYS A 1 191 ? 17.589 4.514 -27.782 1.00 95.06 191 LYS A CA 1
ATOM 1638 C C . LYS A 1 191 ? 18.638 5.626 -27.874 1.00 95.06 191 LYS A C 1
ATOM 1640 O O . LYS A 1 191 ? 18.812 6.206 -28.945 1.00 95.06 191 LYS A O 1
ATOM 1645 N N . ILE A 1 192 ? 19.332 5.930 -26.779 1.00 93.94 192 ILE A N 1
ATOM 1646 C CA . ILE A 1 192 ? 20.389 6.946 -26.757 1.00 93.94 192 ILE A CA 1
ATOM 1647 C C . ILE A 1 192 ? 21.599 6.488 -27.569 1.00 93.94 192 ILE A C 1
ATOM 1649 O O . ILE A 1 192 ? 22.066 7.262 -28.404 1.00 93.94 192 ILE A O 1
ATOM 1653 N N . THR A 1 193 ? 22.045 5.239 -27.422 1.00 95.38 193 THR A N 1
ATOM 1654 C CA . THR A 1 193 ? 23.151 4.692 -28.222 1.00 95.38 193 THR A CA 1
ATOM 1655 C C . THR A 1 193 ? 22.846 4.745 -29.723 1.00 95.38 193 THR A C 1
ATOM 1657 O O . THR A 1 193 ? 23.666 5.222 -30.507 1.00 95.38 193 THR A O 1
ATOM 1660 N N . LEU A 1 194 ? 21.636 4.354 -30.143 1.00 95.31 194 LEU A N 1
ATOM 1661 C CA . LEU A 1 194 ? 21.201 4.473 -31.541 1.00 95.31 194 LEU A CA 1
ATOM 1662 C C . LEU A 1 194 ? 21.177 5.928 -32.028 1.00 95.31 194 LEU A C 1
ATOM 1664 O O . LEU A 1 194 ? 21.609 6.209 -33.146 1.00 95.31 194 LEU A O 1
ATOM 1668 N N . LYS A 1 195 ? 20.706 6.861 -31.190 1.00 94.12 195 LYS A N 1
ATOM 1669 C CA . LYS A 1 195 ? 20.702 8.296 -31.504 1.00 94.12 195 LYS A CA 1
ATOM 1670 C C . LYS A 1 195 ? 22.119 8.844 -31.691 1.00 94.12 195 LYS A C 1
ATOM 1672 O O . LYS A 1 195 ? 22.331 9.651 -32.590 1.00 94.12 195 LYS A O 1
ATOM 1677 N N . MET A 1 196 ? 23.074 8.413 -30.867 1.00 94.50 196 MET A N 1
ATOM 1678 C CA . MET A 1 196 ? 24.482 8.807 -30.983 1.00 94.50 196 MET A CA 1
ATOM 1679 C C . MET A 1 196 ? 25.091 8.328 -32.301 1.00 94.50 196 MET A C 1
ATOM 1681 O O . MET A 1 196 ? 25.722 9.119 -32.998 1.00 94.50 196 MET A O 1
ATOM 1685 N N . PHE A 1 197 ? 24.836 7.076 -32.688 1.00 94.94 197 PHE A N 1
ATOM 1686 C CA . PHE A 1 197 ? 25.278 6.554 -33.981 1.00 94.94 197 PHE A CA 1
ATOM 1687 C C . PHE A 1 197 ? 24.614 7.272 -35.162 1.00 94.94 197 PHE A C 1
ATOM 1689 O O . PHE A 1 197 ? 25.297 7.684 -36.093 1.00 94.94 197 PHE A O 1
ATOM 1696 N N . LYS A 1 198 ? 23.301 7.530 -35.107 1.00 90.62 198 LYS A N 1
ATOM 1697 C CA . LYS A 1 198 ? 22.599 8.351 -36.115 1.00 90.62 198 LYS A CA 1
ATOM 1698 C C . LYS A 1 198 ? 23.155 9.775 -36.239 1.00 90.62 198 LYS A C 1
ATOM 1700 O O . LYS A 1 198 ? 22.986 10.382 -37.288 1.00 90.62 198 LYS A O 1
ATOM 1705 N N . GLY A 1 199 ? 23.778 10.302 -35.185 1.00 90.06 199 GLY A N 1
ATOM 1706 C CA . GLY A 1 199 ? 24.495 11.580 -35.188 1.00 90.06 199 GLY A CA 1
ATOM 1707 C C . GLY A 1 199 ? 25.972 11.471 -35.582 1.00 90.06 199 GLY A C 1
ATOM 1708 O O . GLY A 1 199 ? 26.743 12.359 -35.228 1.00 90.06 199 GLY A O 1
ATOM 1709 N N . ASP A 1 200 ? 26.376 10.376 -36.236 1.00 89.94 200 ASP A N 1
ATOM 1710 C CA . ASP A 1 200 ? 27.737 10.095 -36.713 1.00 89.94 200 ASP A CA 1
ATOM 1711 C C . ASP A 1 200 ? 28.820 10.103 -35.616 1.00 89.94 200 ASP A C 1
ATOM 1713 O O . ASP A 1 200 ? 30.009 10.333 -35.868 1.00 89.94 200 ASP A O 1
ATOM 1717 N N . MET A 1 201 ? 28.436 9.817 -34.367 1.00 94.06 201 MET A N 1
ATOM 1718 C CA . MET A 1 201 ? 29.395 9.661 -33.277 1.00 94.06 201 MET A CA 1
ATOM 1719 C C . MET A 1 201 ? 30.217 8.377 -33.461 1.00 94.06 201 MET A C 1
ATOM 1721 O O . MET A 1 201 ? 29.679 7.293 -33.685 1.00 94.06 201 MET A O 1
ATOM 1725 N N . LYS A 1 202 ? 31.546 8.497 -33.343 1.00 94.62 202 LYS A N 1
ATOM 1726 C CA . LYS A 1 202 ? 32.480 7.368 -33.483 1.00 94.62 202 LYS A CA 1
ATOM 1727 C C . LYS A 1 202 ? 32.280 6.325 -32.380 1.00 94.62 202 LYS A C 1
ATOM 1729 O O . LYS A 1 202 ? 32.044 6.694 -31.233 1.00 94.62 202 LYS A O 1
ATOM 1734 N N . LEU A 1 203 ? 32.476 5.050 -32.726 1.00 94.31 203 LEU A N 1
ATOM 1735 C CA . LEU A 1 203 ? 32.318 3.898 -31.831 1.00 94.31 203 LEU A CA 1
ATOM 1736 C C . LEU A 1 203 ? 33.041 4.067 -30.488 1.00 94.31 203 LEU A C 1
ATOM 1738 O O . LEU A 1 203 ? 32.403 3.935 -29.449 1.00 94.31 203 LEU A O 1
ATOM 1742 N N . ASP A 1 204 ? 34.323 4.438 -30.509 1.00 93.94 204 ASP A N 1
ATOM 1743 C CA . ASP A 1 204 ? 35.119 4.602 -29.283 1.00 93.94 204 ASP A CA 1
ATOM 1744 C C . ASP A 1 204 ? 34.516 5.659 -28.348 1.00 93.94 204 ASP A C 1
ATOM 1746 O O . ASP A 1 204 ? 34.360 5.422 -27.155 1.00 93.94 204 ASP A O 1
ATOM 1750 N N . LYS A 1 205 ? 34.045 6.782 -28.910 1.00 93.06 205 LYS A N 1
ATOM 1751 C CA . LYS A 1 205 ? 33.369 7.835 -28.139 1.00 93.06 205 LYS A CA 1
ATOM 1752 C C . LYS A 1 205 ? 32.031 7.378 -27.573 1.00 93.06 205 LYS A C 1
ATOM 1754 O O . LYS A 1 205 ? 31.660 7.803 -26.491 1.00 93.06 205 LYS A O 1
ATOM 1759 N N . VAL A 1 206 ? 31.285 6.535 -28.288 1.00 92.69 206 VAL A N 1
ATOM 1760 C CA . VAL A 1 206 ? 30.016 5.989 -27.778 1.00 92.69 206 VAL A CA 1
ATOM 1761 C C . VAL A 1 206 ? 30.268 5.027 -26.613 1.00 92.69 206 VAL A C 1
ATOM 1763 O O . VAL A 1 206 ? 29.526 5.065 -25.631 1.00 92.69 206 VAL A O 1
ATOM 1766 N N . LYS A 1 207 ? 31.337 4.218 -26.681 1.00 93.69 207 LYS A N 1
ATOM 1767 C CA . LYS A 1 207 ? 31.748 3.315 -25.592 1.00 93.69 207 LYS A CA 1
ATOM 1768 C C . LYS A 1 207 ? 32.102 4.068 -24.308 1.00 93.69 207 LYS A C 1
ATOM 1770 O O . LYS A 1 207 ? 31.747 3.601 -23.230 1.00 93.69 207 LYS A O 1
ATOM 1775 N N . GLU A 1 208 ? 32.702 5.257 -24.411 1.00 92.50 208 GLU A N 1
ATOM 1776 C CA . GLU A 1 208 ? 33.033 6.104 -23.250 1.00 92.50 208 GLU A CA 1
ATOM 1777 C C . GLU A 1 208 ? 31.808 6.470 -22.387 1.00 92.50 208 GLU A C 1
ATOM 1779 O O . GLU A 1 208 ? 31.944 6.645 -21.177 1.00 92.50 208 GLU A O 1
ATOM 1784 N N . PHE A 1 209 ? 30.602 6.551 -22.965 1.00 88.88 209 PHE A N 1
ATOM 1785 C CA . PHE A 1 209 ? 29.385 6.867 -22.204 1.00 88.88 209 PHE A CA 1
ATOM 1786 C C . PHE A 1 209 ? 28.837 5.691 -21.388 1.00 88.88 209 PHE A C 1
ATOM 1788 O O . PHE A 1 209 ? 28.023 5.908 -20.490 1.00 88.88 209 PHE A O 1
ATOM 1795 N N . ASN A 1 210 ? 29.259 4.460 -21.697 1.00 89.69 210 ASN A N 1
ATOM 1796 C CA . ASN A 1 210 ? 28.940 3.246 -20.942 1.00 89.69 210 ASN A CA 1
ATOM 1797 C C . ASN A 1 210 ? 27.431 3.031 -20.662 1.00 89.69 210 ASN A C 1
ATOM 1799 O O . ASN A 1 210 ? 27.045 2.515 -19.612 1.00 89.69 210 ASN A O 1
ATOM 1803 N N . PHE A 1 211 ? 26.560 3.445 -21.595 1.00 89.75 211 PHE A N 1
ATOM 1804 C CA . PHE A 1 211 ? 25.112 3.183 -21.526 1.00 89.75 211 PHE A CA 1
ATOM 1805 C C . PHE A 1 211 ? 24.787 1.701 -21.744 1.00 89.75 211 PHE A C 1
ATOM 1807 O O . PHE A 1 211 ? 23.851 1.164 -21.159 1.00 89.75 211 PHE A O 1
ATOM 1814 N N . LEU A 1 212 ? 25.575 1.041 -22.589 1.00 92.94 212 LEU A N 1
ATOM 1815 C CA . LEU A 1 212 ? 25.528 -0.390 -22.861 1.00 92.94 212 LEU A CA 1
ATOM 1816 C C . LEU A 1 212 ? 26.932 -0.957 -22.661 1.00 92.94 212 LEU A C 1
ATOM 1818 O O . LEU A 1 212 ? 27.913 -0.215 -22.713 1.00 92.94 212 LEU A O 1
ATOM 1822 N N . SER A 1 213 ? 27.040 -2.273 -22.484 1.00 93.50 213 SER A N 1
ATOM 1823 C CA . SER A 1 213 ? 28.360 -2.912 -22.470 1.00 93.50 213 SER A CA 1
ATOM 1824 C C . SER A 1 213 ? 29.088 -2.701 -23.804 1.00 93.50 213 SER A C 1
ATOM 1826 O O . SER A 1 213 ? 28.456 -2.498 -24.847 1.00 93.50 213 SER A O 1
ATOM 1828 N N . GLU A 1 214 ? 30.422 -2.781 -23.802 1.00 92.69 214 GLU A N 1
ATOM 1829 C CA . GLU A 1 214 ? 31.214 -2.624 -25.030 1.00 92.69 214 GLU A CA 1
ATOM 1830 C C . GLU A 1 214 ? 30.763 -3.593 -26.129 1.00 92.69 214 GLU A C 1
ATOM 1832 O O . GLU A 1 214 ? 30.552 -3.173 -27.263 1.00 92.69 214 GLU A O 1
ATOM 1837 N N . ASN A 1 215 ? 30.507 -4.855 -25.770 1.00 94.62 215 ASN A N 1
ATOM 1838 C CA . ASN A 1 215 ? 30.022 -5.876 -26.697 1.00 94.62 215 ASN A CA 1
ATOM 1839 C C . ASN A 1 215 ? 28.641 -5.529 -27.279 1.00 94.62 215 ASN A C 1
ATOM 1841 O O . ASN A 1 215 ? 28.416 -5.662 -28.476 1.00 94.62 215 ASN A O 1
ATOM 1845 N N . GLU A 1 216 ? 27.700 -5.065 -26.455 1.00 94.81 216 GLU A N 1
ATOM 1846 C CA . GLU A 1 216 ? 26.372 -4.645 -26.929 1.00 94.81 216 GLU A CA 1
ATOM 1847 C C . GLU A 1 216 ? 26.451 -3.415 -27.837 1.00 94.81 216 GLU A C 1
ATOM 1849 O O . GLU A 1 216 ? 25.725 -3.320 -28.830 1.00 94.81 216 GLU A O 1
ATOM 1854 N N . THR A 1 217 ? 27.363 -2.498 -27.519 1.00 95.94 217 THR A N 1
ATOM 1855 C CA . THR A 1 217 ? 27.663 -1.322 -28.338 1.00 95.94 217 THR A CA 1
ATOM 1856 C C . THR A 1 217 ? 28.243 -1.740 -29.689 1.00 95.94 217 THR A C 1
ATOM 1858 O O . THR A 1 217 ? 27.793 -1.245 -30.722 1.00 95.94 217 THR A O 1
ATOM 1861 N N . ASP A 1 218 ? 29.159 -2.712 -29.702 1.00 94.69 218 ASP A N 1
ATOM 1862 C CA . ASP A 1 218 ? 29.724 -3.301 -30.921 1.00 94.69 218 ASP A CA 1
ATOM 1863 C C . ASP A 1 218 ? 28.658 -4.024 -31.750 1.00 94.69 218 ASP A C 1
ATOM 1865 O O . ASP A 1 218 ? 28.598 -3.872 -32.970 1.00 94.69 218 ASP A O 1
ATOM 1869 N N . ILE A 1 219 ? 27.764 -4.772 -31.100 1.00 94.62 219 ILE A N 1
ATOM 1870 C CA . ILE A 1 219 ? 26.634 -5.440 -31.753 1.00 94.62 219 ILE A CA 1
ATOM 1871 C C . ILE A 1 219 ? 25.726 -4.418 -32.447 1.00 94.62 219 ILE A C 1
ATOM 1873 O O . ILE A 1 219 ? 25.361 -4.622 -33.607 1.00 94.62 219 ILE A O 1
ATOM 1877 N N . LEU A 1 220 ? 25.367 -3.323 -31.767 1.00 94.50 220 LEU A N 1
ATOM 1878 C CA . LEU A 1 220 ? 24.558 -2.252 -32.355 1.00 94.50 220 LEU A CA 1
ATOM 1879 C C . LEU A 1 220 ? 25.285 -1.551 -33.502 1.00 94.50 220 LEU A C 1
ATOM 1881 O O . LEU A 1 220 ? 24.684 -1.314 -34.549 1.00 94.50 220 LEU A O 1
ATOM 1885 N N . TYR A 1 221 ? 26.571 -1.257 -33.333 1.00 94.25 221 TYR A N 1
ATOM 1886 C CA . TYR A 1 221 ? 27.388 -0.641 -34.371 1.00 94.25 221 TYR A CA 1
ATOM 1887 C C . TYR A 1 221 ? 27.440 -1.514 -35.631 1.00 94.25 221 TYR A C 1
ATOM 1889 O O . TYR A 1 221 ? 27.104 -1.058 -36.725 1.00 94.25 221 TYR A O 1
ATOM 1897 N N . ASN A 1 222 ? 27.760 -2.799 -35.476 1.00 92.94 222 ASN A N 1
ATOM 1898 C CA . ASN A 1 222 ? 27.802 -3.752 -36.582 1.00 92.94 222 ASN A CA 1
ATOM 1899 C C . ASN A 1 222 ? 26.428 -3.909 -37.239 1.00 92.94 222 ASN A C 1
ATOM 1901 O O . ASN A 1 222 ? 26.329 -3.954 -38.460 1.00 92.94 222 ASN A O 1
ATOM 1905 N N . PHE A 1 223 ? 25.346 -3.928 -36.458 1.00 92.62 223 PHE A N 1
ATOM 1906 C CA . PHE A 1 223 ? 23.989 -3.973 -37.002 1.00 92.62 223 PHE A CA 1
ATOM 1907 C C . PHE A 1 223 ? 23.677 -2.784 -37.930 1.00 92.62 223 PHE A C 1
ATOM 1909 O O . PHE A 1 223 ? 22.997 -2.953 -38.948 1.00 92.62 223 PHE A O 1
ATOM 1916 N N . LEU A 1 224 ? 24.181 -1.590 -37.604 1.00 90.56 224 LEU A N 1
ATOM 1917 C CA . LEU A 1 224 ? 23.969 -0.379 -38.395 1.00 90.56 224 LEU A CA 1
ATOM 1918 C C . LEU A 1 224 ? 24.885 -0.304 -39.622 1.00 90.56 224 LEU A C 1
ATOM 1920 O O . LEU A 1 224 ? 24.399 0.001 -40.715 1.00 90.56 224 LEU A O 1
ATOM 1924 N N . TYR A 1 225 ? 26.177 -0.591 -39.462 1.00 89.88 225 TYR A N 1
ATOM 1925 C CA . TYR A 1 225 ? 27.200 -0.221 -40.447 1.00 89.88 225 TYR A CA 1
ATOM 1926 C C . TYR A 1 225 ? 27.859 -1.395 -41.181 1.00 89.88 225 TYR A C 1
ATOM 1928 O O . TYR A 1 225 ? 28.423 -1.177 -42.257 1.00 89.88 225 TYR A O 1
ATOM 1936 N N . ASP A 1 226 ? 27.785 -2.627 -40.668 1.00 87.75 226 ASP A N 1
ATOM 1937 C CA . ASP A 1 226 ? 28.354 -3.784 -41.367 1.00 87.75 226 ASP A CA 1
ATOM 1938 C C . ASP A 1 226 ? 27.496 -4.146 -42.588 1.00 87.75 226 ASP A C 1
ATOM 1940 O O . ASP A 1 226 ? 26.311 -4.460 -42.482 1.00 87.75 226 ASP A O 1
ATOM 1944 N N . LYS A 1 227 ? 28.102 -4.131 -43.778 1.00 79.00 227 LYS A N 1
ATOM 1945 C CA . LYS A 1 227 ? 27.425 -4.472 -45.038 1.00 79.00 227 LYS A CA 1
ATOM 1946 C C . LYS A 1 227 ? 27.108 -5.964 -45.157 1.00 79.00 227 LYS A C 1
ATOM 1948 O O . LYS A 1 227 ? 26.235 -6.329 -45.939 1.00 79.00 227 LYS A O 1
ATOM 1953 N N . ASN A 1 228 ? 27.792 -6.813 -44.390 1.00 79.62 228 ASN A N 1
ATOM 1954 C CA . ASN A 1 228 ? 27.611 -8.264 -44.408 1.00 79.62 228 ASN A CA 1
ATOM 1955 C C . ASN A 1 228 ? 26.554 -8.748 -43.402 1.00 79.62 228 ASN A C 1
ATOM 1957 O O . ASN A 1 228 ? 26.235 -9.939 -43.361 1.00 79.62 228 ASN A O 1
ATOM 1961 N N . THR A 1 229 ? 25.987 -7.852 -42.589 1.00 78.62 229 THR A N 1
ATOM 1962 C CA . THR A 1 229 ? 24.984 -8.233 -41.596 1.00 78.62 229 THR A CA 1
ATOM 1963 C C . THR A 1 229 ? 23.609 -8.456 -42.228 1.00 78.62 229 THR A C 1
ATOM 1965 O O . THR A 1 229 ? 23.094 -7.646 -42.995 1.00 78.62 229 THR A O 1
ATOM 1968 N N . ASN A 1 230 ? 22.937 -9.543 -41.843 1.00 82.06 230 ASN A N 1
ATOM 1969 C CA . ASN A 1 230 ? 21.559 -9.823 -42.264 1.00 82.06 230 ASN A CA 1
ATOM 1970 C C . ASN A 1 230 ? 20.520 -8.973 -41.497 1.00 82.06 230 ASN A C 1
ATOM 1972 O O . ASN A 1 230 ? 19.329 -9.258 -41.585 1.00 82.06 230 ASN A O 1
ATOM 1976 N N . ARG A 1 231 ? 20.947 -7.993 -40.680 1.00 87.50 231 ARG A N 1
ATOM 1977 C CA . ARG A 1 231 ? 20.090 -7.112 -39.855 1.00 87.50 231 ARG A CA 1
ATOM 1978 C C . ARG A 1 231 ? 18.911 -7.839 -39.195 1.00 87.50 231 ARG A C 1
ATOM 1980 O O . ARG A 1 231 ? 17.773 -7.375 -39.212 1.00 87.50 231 ARG A O 1
ATOM 1987 N N . SER A 1 232 ? 19.172 -9.021 -38.642 1.00 91.81 232 SER A N 1
ATOM 1988 C CA . SER A 1 232 ? 18.139 -9.878 -38.058 1.00 91.81 232 SER A CA 1
ATOM 1989 C C . SER A 1 232 ? 17.626 -9.280 -36.752 1.00 91.81 232 SER A C 1
ATOM 1991 O O . SER A 1 232 ? 18.361 -9.231 -35.765 1.00 91.81 232 SER A O 1
ATOM 1993 N N . ILE A 1 233 ? 16.348 -8.890 -36.725 1.00 92.31 233 ILE A N 1
ATOM 1994 C CA . ILE A 1 233 ? 15.720 -8.332 -35.518 1.00 92.31 233 ILE A CA 1
ATOM 1995 C C . ILE A 1 233 ? 15.700 -9.344 -34.371 1.00 92.31 233 ILE A C 1
ATOM 1997 O O . ILE A 1 233 ? 15.880 -8.982 -33.215 1.00 92.31 233 ILE A O 1
ATOM 2001 N N . ASN A 1 234 ? 15.538 -10.631 -34.694 1.00 90.69 234 ASN A N 1
ATOM 2002 C CA . ASN A 1 234 ? 15.503 -11.698 -33.698 1.00 90.69 234 ASN A CA 1
ATOM 2003 C C . ASN A 1 234 ? 16.868 -11.852 -33.019 1.00 90.69 234 ASN A C 1
ATOM 2005 O O . ASN A 1 234 ? 16.931 -11.954 -31.802 1.00 90.69 234 ASN A O 1
ATOM 2009 N N . MET A 1 235 ? 17.957 -11.830 -33.799 1.00 90.44 235 MET A N 1
ATOM 2010 C CA . MET A 1 235 ? 19.307 -11.924 -33.234 1.00 90.44 235 MET A CA 1
ATOM 2011 C C . MET A 1 235 ? 19.650 -10.684 -32.417 1.00 90.44 235 MET A C 1
ATOM 2013 O O . MET A 1 235 ? 20.215 -10.814 -31.338 1.00 90.44 235 MET A O 1
ATOM 2017 N N . LEU A 1 236 ? 19.269 -9.497 -32.898 1.00 93.44 236 LEU A N 1
ATOM 2018 C CA . LEU A 1 236 ? 19.515 -8.261 -32.168 1.00 93.44 236 LEU A CA 1
ATOM 2019 C C . LEU A 1 236 ? 18.742 -8.224 -30.840 1.00 93.44 236 LEU A C 1
ATOM 2021 O O . LEU A 1 236 ? 19.332 -7.909 -29.814 1.00 93.44 236 LEU A O 1
ATOM 2025 N N . ALA A 1 237 ? 17.463 -8.612 -30.836 1.00 92.88 237 ALA A N 1
ATOM 2026 C CA . ALA A 1 237 ? 16.641 -8.677 -29.625 1.00 92.88 237 ALA A CA 1
ATOM 2027 C C . ALA A 1 237 ? 17.225 -9.638 -28.580 1.00 92.88 237 ALA A C 1
ATOM 2029 O O . ALA A 1 237 ? 17.321 -9.288 -27.406 1.00 92.88 237 ALA A O 1
ATOM 2030 N N . THR A 1 238 ? 17.678 -10.822 -29.011 1.00 92.62 238 THR A N 1
ATOM 2031 C CA . THR A 1 238 ? 18.338 -11.788 -28.122 1.00 92.62 238 THR A CA 1
ATOM 2032 C C . THR A 1 238 ? 19.655 -11.242 -27.576 1.00 92.62 238 THR A C 1
ATOM 2034 O O . THR A 1 238 ? 19.878 -11.296 -26.371 1.00 92.62 238 THR A O 1
ATOM 2037 N N . ASN A 1 239 ? 20.500 -10.672 -28.436 1.00 92.25 239 ASN A N 1
ATOM 2038 C CA . ASN A 1 239 ? 21.803 -10.142 -28.038 1.00 92.25 239 ASN A CA 1
ATOM 2039 C C . ASN A 1 239 ? 21.693 -8.934 -27.097 1.00 92.25 239 ASN A C 1
ATOM 2041 O O . ASN A 1 239 ? 22.538 -8.759 -26.228 1.00 92.25 239 ASN A O 1
ATOM 2045 N N . LEU A 1 240 ? 20.653 -8.112 -27.263 1.00 92.38 240 LEU A N 1
ATOM 2046 C CA . LEU A 1 240 ? 20.383 -6.953 -26.415 1.00 92.38 240 LEU A CA 1
ATOM 2047 C C . LEU A 1 240 ? 19.428 -7.264 -25.254 1.00 92.38 240 LEU A C 1
ATOM 2049 O O . LEU A 1 240 ? 19.046 -6.335 -24.540 1.00 92.38 240 LEU A O 1
ATOM 2053 N N . ASN A 1 241 ? 19.039 -8.526 -25.059 1.00 92.06 241 ASN A N 1
ATOM 2054 C CA . ASN A 1 241 ? 18.120 -8.959 -24.006 1.00 92.06 241 ASN A CA 1
ATOM 2055 C C . ASN A 1 241 ? 16.895 -8.029 -23.849 1.00 92.06 241 ASN A C 1
ATOM 2057 O O . ASN A 1 241 ? 16.580 -7.554 -22.758 1.00 92.06 241 ASN A O 1
ATOM 2061 N N . ILE A 1 242 ? 16.247 -7.711 -24.969 1.00 92.81 242 ILE A N 1
ATOM 2062 C CA . ILE A 1 242 ? 15.075 -6.831 -25.036 1.00 92.81 242 ILE A CA 1
ATOM 2063 C C . ILE A 1 242 ? 13.947 -7.539 -25.783 1.00 92.81 242 ILE A C 1
ATOM 2065 O O . ILE A 1 242 ? 14.196 -8.366 -26.665 1.00 92.81 242 ILE A O 1
ATOM 2069 N N . ASP A 1 243 ? 12.700 -7.221 -25.431 1.00 92.69 243 ASP A N 1
ATOM 2070 C CA . ASP A 1 243 ? 11.554 -7.733 -26.170 1.00 92.69 243 ASP A CA 1
ATOM 2071 C C . ASP A 1 243 ? 11.629 -7.315 -27.646 1.00 92.69 243 ASP A C 1
ATOM 2073 O O . ASP A 1 243 ? 11.987 -6.189 -28.001 1.00 92.69 243 ASP A O 1
ATOM 2077 N N . LYS A 1 244 ? 11.283 -8.251 -28.527 1.00 93.38 244 LYS A N 1
ATOM 2078 C CA . LYS A 1 244 ? 11.371 -8.047 -29.970 1.00 93.38 244 LYS A CA 1
ATOM 2079 C C . LYS A 1 244 ? 10.464 -6.915 -30.449 1.00 93.38 244 LYS A C 1
ATOM 2081 O O . LYS A 1 244 ? 10.874 -6.163 -31.328 1.00 93.38 244 LYS A O 1
ATOM 2086 N N . ASN A 1 245 ? 9.237 -6.822 -29.939 1.00 92.50 245 ASN A N 1
ATOM 2087 C CA . ASN A 1 245 ? 8.294 -5.793 -30.368 1.00 92.50 245 ASN A CA 1
ATOM 2088 C C . ASN A 1 245 ? 8.728 -4.424 -29.842 1.00 92.50 245 ASN A C 1
ATOM 2090 O O . ASN A 1 245 ? 8.726 -3.462 -30.603 1.00 92.50 245 ASN A O 1
ATOM 2094 N N . GLU A 1 246 ? 9.205 -4.357 -28.597 1.00 91.88 246 GLU A N 1
ATOM 2095 C CA . GLU A 1 246 ? 9.795 -3.129 -28.051 1.00 91.88 246 GLU A CA 1
ATOM 2096 C C . GLU A 1 246 ? 10.996 -2.657 -28.882 1.00 91.88 246 GLU A C 1
ATOM 2098 O O . GLU A 1 246 ? 11.123 -1.466 -29.162 1.00 91.88 246 GLU A O 1
ATOM 2103 N N . LEU A 1 247 ? 11.864 -3.576 -29.316 1.00 94.44 247 LEU A N 1
ATOM 2104 C CA . LEU A 1 247 ? 13.003 -3.238 -30.165 1.00 94.44 247 LEU A CA 1
ATOM 2105 C C . LEU A 1 247 ? 12.572 -2.749 -31.554 1.00 94.44 247 LEU A C 1
ATOM 2107 O O . LEU A 1 247 ? 13.176 -1.808 -32.066 1.00 94.44 247 LEU A O 1
ATOM 2111 N N . LYS A 1 248 ? 11.527 -3.338 -32.150 1.00 94.06 248 LYS A N 1
ATOM 2112 C CA . LYS A 1 248 ? 10.958 -2.855 -33.420 1.00 94.06 248 LYS A CA 1
ATOM 2113 C C . LYS A 1 248 ? 10.514 -1.405 -33.309 1.00 94.06 248 LYS A C 1
ATOM 2115 O O . LYS A 1 248 ? 10.975 -0.593 -34.096 1.00 94.06 248 LYS A O 1
ATOM 2120 N N . GLU A 1 249 ? 9.733 -1.063 -32.283 1.00 93.50 249 GLU A N 1
ATOM 2121 C CA . GLU A 1 249 ? 9.289 0.319 -32.057 1.00 93.50 249 GLU A CA 1
ATOM 2122 C C . GLU A 1 249 ? 10.463 1.303 -31.975 1.00 93.50 249 GLU A C 1
ATOM 2124 O O . GLU A 1 249 ? 10.399 2.405 -32.520 1.00 93.50 249 GLU A O 1
ATOM 2129 N N . ILE A 1 250 ? 11.547 0.918 -31.286 1.00 94.81 250 ILE A N 1
ATOM 2130 C CA . ILE A 1 250 ? 12.745 1.758 -31.182 1.00 94.81 250 ILE A CA 1
ATOM 2131 C C . ILE A 1 250 ? 13.356 1.958 -32.570 1.00 94.81 250 ILE A C 1
ATOM 2133 O O . ILE A 1 250 ? 13.602 3.099 -32.957 1.00 94.81 250 ILE A O 1
ATOM 2137 N N . LEU A 1 251 ? 13.600 0.879 -33.314 1.00 94.50 251 LEU A N 1
ATOM 2138 C CA . LEU A 1 251 ? 14.236 0.950 -34.631 1.00 94.50 251 LEU A CA 1
ATOM 2139 C C . LEU A 1 251 ? 13.375 1.703 -35.649 1.00 94.50 251 LEU A C 1
ATOM 2141 O O . LEU A 1 251 ? 13.906 2.540 -36.378 1.00 94.50 251 LEU A O 1
ATOM 2145 N N . ASP A 1 252 ? 12.062 1.469 -35.642 1.00 94.00 252 ASP A N 1
ATOM 2146 C CA . ASP A 1 252 ? 11.085 2.173 -36.474 1.00 94.00 252 ASP A CA 1
ATOM 2147 C C . ASP A 1 252 ? 11.111 3.681 -36.174 1.00 94.00 252 ASP A C 1
ATOM 2149 O O . ASP A 1 252 ? 11.123 4.490 -37.099 1.00 94.00 252 ASP A O 1
ATOM 2153 N N . SER A 1 253 ? 11.238 4.080 -34.898 1.00 93.38 253 SER A N 1
ATOM 2154 C CA . SER A 1 253 ? 11.336 5.499 -34.502 1.00 93.38 253 SER A CA 1
ATOM 2155 C C . SER A 1 253 ? 12.594 6.220 -35.004 1.00 93.38 253 SER A C 1
ATOM 2157 O O . SER A 1 253 ? 12.643 7.448 -34.993 1.00 93.38 253 SER A O 1
ATOM 2159 N N . PHE A 1 254 ? 13.608 5.470 -35.440 1.00 91.50 254 PHE A N 1
ATOM 2160 C CA . PHE A 1 254 ? 14.817 5.995 -36.072 1.00 91.50 254 PHE A CA 1
ATOM 2161 C C . PHE A 1 254 ? 14.901 5.649 -37.562 1.00 91.50 254 PHE A C 1
ATOM 2163 O O . PHE A 1 254 ? 15.951 5.875 -38.165 1.00 91.50 254 PHE A O 1
ATOM 2170 N N . GLU A 1 255 ? 13.849 5.088 -38.162 1.00 92.19 255 GLU A N 1
ATOM 2171 C CA . GLU A 1 255 ? 13.831 4.662 -39.568 1.00 92.19 255 GLU A CA 1
ATOM 2172 C C . GLU A 1 255 ? 14.982 3.690 -39.903 1.00 92.19 255 GLU A C 1
ATOM 2174 O O . GLU A 1 255 ? 15.634 3.777 -40.947 1.00 92.19 255 GLU A O 1
ATOM 2179 N N . ILE A 1 256 ? 15.305 2.780 -38.978 1.00 91.31 256 ILE A N 1
ATOM 2180 C CA . ILE A 1 256 ? 16.364 1.783 -39.164 1.00 91.31 256 ILE A CA 1
ATOM 2181 C C . ILE A 1 256 ? 15.749 0.503 -39.730 1.00 91.31 256 ILE A C 1
ATOM 2183 O O . ILE A 1 256 ? 14.983 -0.179 -39.059 1.00 91.31 256 ILE A O 1
ATOM 2187 N N . HIS A 1 257 ? 16.136 0.131 -40.951 1.00 90.50 257 HIS A N 1
ATOM 2188 C CA . HIS A 1 257 ? 15.663 -1.097 -41.595 1.00 90.50 257 HIS A CA 1
ATOM 2189 C C . HIS A 1 257 ? 16.201 -2.372 -40.920 1.00 90.50 257 HIS A C 1
ATOM 2191 O O . HIS A 1 257 ? 17.410 -2.494 -40.705 1.00 90.50 257 HIS A O 1
ATOM 2197 N N . TYR A 1 258 ? 15.332 -3.367 -40.715 1.00 92.38 258 TYR A N 1
ATOM 2198 C CA . TYR A 1 258 ? 15.659 -4.686 -40.162 1.00 92.38 258 TYR A CA 1
ATOM 2199 C C . TYR A 1 258 ? 14.920 -5.828 -40.877 1.00 92.38 258 TYR A C 1
ATOM 2201 O O . TYR A 1 258 ? 13.874 -5.639 -41.489 1.00 92.38 258 TYR A O 1
ATOM 2209 N N . ASN A 1 259 ? 15.449 -7.049 -40.758 1.00 91.06 259 ASN A N 1
ATOM 2210 C CA . ASN A 1 259 ? 14.875 -8.257 -41.345 1.00 91.06 259 ASN A CA 1
ATOM 2211 C C . ASN A 1 259 ? 14.132 -9.091 -40.293 1.00 91.06 259 ASN A C 1
ATOM 2213 O O . ASN A 1 259 ? 14.739 -9.609 -39.352 1.00 91.06 259 ASN A O 1
ATOM 2217 N N . ASP A 1 260 ? 12.831 -9.306 -40.510 1.00 82.88 260 ASP A N 1
ATOM 2218 C CA . ASP A 1 260 ? 11.962 -10.152 -39.674 1.00 82.88 260 ASP A CA 1
ATOM 2219 C C . ASP A 1 260 ? 11.684 -11.534 -40.295 1.00 82.88 260 ASP A C 1
ATOM 2221 O O . ASP A 1 260 ? 10.587 -12.090 -40.223 1.00 82.88 260 ASP A O 1
ATOM 2225 N N . LYS A 1 261 ? 12.683 -12.121 -40.962 1.00 68.12 261 LYS A N 1
ATOM 2226 C CA . LYS A 1 261 ? 12.562 -13.496 -41.456 1.00 68.12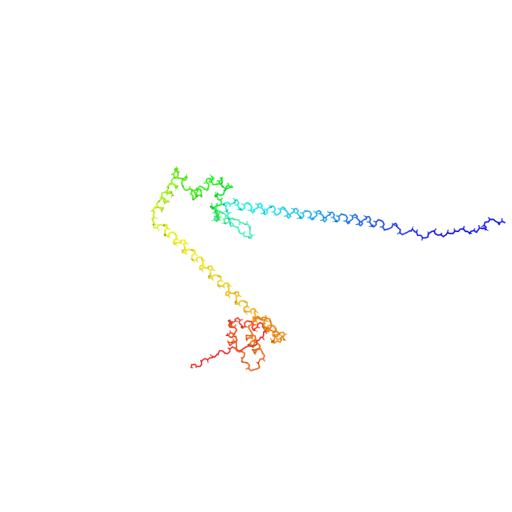 261 LYS A CA 1
ATOM 2227 C C . LYS A 1 261 ? 12.745 -14.457 -40.282 1.00 68.12 261 LYS A C 1
ATOM 2229 O O . LYS A 1 261 ? 13.865 -14.823 -39.929 1.00 68.12 261 LYS A O 1
ATOM 2234 N N . GLY A 1 262 ? 11.640 -14.879 -39.670 1.00 52.91 262 GLY A N 1
ATOM 2235 C CA . GLY A 1 262 ? 11.635 -16.067 -38.820 1.00 52.91 262 GLY A CA 1
ATOM 2236 C C . GLY A 1 262 ? 12.156 -17.259 -39.626 1.00 52.91 262 GLY A C 1
ATOM 2237 O O . GLY A 1 262 ? 11.735 -17.465 -40.765 1.00 52.91 262 GLY A O 1
ATOM 2238 N N . LYS A 1 263 ? 13.083 -18.050 -39.071 1.00 42.06 263 LYS A N 1
ATOM 2239 C CA . LYS A 1 263 ? 13.397 -19.368 -39.638 1.00 42.06 263 LYS A CA 1
ATOM 2240 C C . LYS A 1 263 ? 12.089 -20.171 -39.647 1.00 42.06 263 LYS A C 1
ATOM 2242 O O . LYS A 1 263 ? 11.714 -20.724 -38.618 1.00 42.06 263 LYS A O 1
ATOM 2247 N N . LYS A 1 264 ? 11.384 -20.240 -40.784 1.00 38.69 264 LYS A N 1
ATOM 2248 C CA . LYS A 1 264 ? 10.388 -21.292 -41.010 1.00 38.69 264 LYS A CA 1
ATOM 2249 C C . LYS A 1 264 ? 11.160 -22.604 -40.901 1.00 38.69 264 LYS A C 1
ATOM 2251 O O . LYS A 1 264 ? 11.953 -22.919 -41.788 1.00 38.69 264 LYS A O 1
ATOM 2256 N N . ARG A 1 265 ? 10.994 -23.331 -39.792 1.00 39.88 265 ARG A N 1
ATOM 2257 C CA . ARG A 1 265 ? 11.369 -24.746 -39.740 1.00 39.88 265 ARG A CA 1
ATOM 2258 C C . ARG A 1 265 ? 10.565 -25.413 -40.853 1.00 39.88 265 ARG A C 1
ATOM 2260 O O . ARG A 1 265 ? 9.341 -25.426 -40.786 1.00 39.88 265 ARG A O 1
ATOM 2267 N N . LYS A 1 266 ? 11.246 -25.860 -41.908 1.00 39.38 266 LYS A N 1
ATOM 2268 C CA . LYS A 1 266 ? 10.667 -26.808 -42.856 1.00 39.38 266 LYS A CA 1
ATOM 2269 C C . LYS A 1 266 ? 10.499 -28.113 -42.077 1.00 39.38 266 LYS A C 1
ATOM 2271 O O . LYS A 1 266 ? 11.497 -28.769 -41.798 1.00 39.38 266 LYS A O 1
ATOM 2276 N N . THR A 1 267 ? 9.285 -28.367 -41.602 1.00 45.56 267 THR A N 1
ATOM 2277 C CA . THR A 1 267 ? 8.792 -29.729 -41.363 1.00 45.56 267 THR A CA 1
ATOM 2278 C C . THR A 1 267 ? 8.611 -30.425 -42.695 1.00 45.56 267 THR A C 1
ATOM 2280 O O . THR A 1 267 ? 8.109 -29.736 -43.616 1.00 45.56 267 THR A O 1
#

Foldseek 3Di:
DDDPDDDDDDDDDDPDDPPPPPPVVVVVVVVVVVVVVVVVVVVVVVVVVVVVVVVVVVVVVVVVVVLLDQKDKDWDADPPVRDRVVTVVVDIDIDGNLVSCVDPSNVVVCPDPVNVVSVCVVPLVVCCVPPDPVSVVVVVVVVVLVPPPVNVVVVVVVVVVVVVVVVVVVVVVVVVVVVVVVLVLLLVLLLVLVVCVVVVNDLVVSVVVPSDHNVLSVVVVCLQPPPPDQQALVVNCVSSVHDSVSVVVSCVVVVHDHDDDDPPPPD

Secondary structure (DSSP, 8-state):
---S-------------SSSTTTHHHHHHHHHHHHHHHHHHHHHHHHHHHHHHHHHHHHHHHHHHHHH-SEEEEE---TTT---TTTTTT-EEEEE-GGGGGSTTTTTGGGSGGGHHHHHHH-GGGGTT-S-HHHHHHHHHHHHHHH-TTHHHHHHHHHHHHHHHHHHHHHHHHHHHHHHHHHHHHHHHHHHHHHHHHTT--HHHHHHT-SS-HHHHHHHHHHHH-TT---BHHHHHHHTT--HHHHHHHHHHTT---B--------

Radius of gyration: 42.66 Å; chains: 1; bounding box: 67×149×83 Å

pLDDT: mean 78.28, std 18.7, range [29.81, 95.94]